Protein AF-A0A0F9YT64-F1 (afdb_monomer_lite)

Structure (mmCIF, N/CA/C/O backbone):
data_AF-A0A0F9YT64-F1
#
_entry.id   AF-A0A0F9YT64-F1
#
loop_
_atom_site.group_PDB
_atom_site.id
_atom_site.type_symbol
_atom_site.label_atom_id
_atom_site.label_alt_id
_atom_site.label_comp_id
_atom_site.label_asym_id
_atom_site.label_entity_id
_atom_site.label_seq_id
_atom_site.pdbx_PDB_ins_code
_atom_site.Cartn_x
_atom_site.Cartn_y
_atom_site.Cartn_z
_atom_site.occupancy
_atom_site.B_iso_or_equiv
_atom_site.auth_seq_id
_atom_site.auth_comp_id
_atom_site.auth_asym_id
_atom_site.auth_atom_id
_atom_site.pdbx_PDB_model_num
ATOM 1 N N . MET A 1 1 ? -42.879 -13.094 -7.539 1.00 30.78 1 MET A N 1
ATOM 2 C CA . MET A 1 1 ? -41.872 -14.160 -7.298 1.00 30.78 1 MET A CA 1
ATOM 3 C C . MET A 1 1 ? -40.424 -13.664 -7.112 1.00 30.78 1 MET A C 1
ATOM 5 O O . MET A 1 1 ? -39.679 -14.314 -6.395 1.00 30.78 1 MET A O 1
ATOM 9 N N . ARG A 1 2 ? -40.008 -12.502 -7.660 1.00 26.14 2 ARG A N 1
ATOM 10 C CA . ARG A 1 2 ? -38.630 -11.958 -7.519 1.00 26.14 2 ARG A CA 1
ATOM 11 C C . ARG A 1 2 ? -38.331 -11.163 -6.226 1.00 26.14 2 ARG A C 1
ATOM 13 O O . ARG A 1 2 ? -37.170 -11.002 -5.880 1.00 26.14 2 ARG A O 1
ATOM 20 N N . LEU A 1 3 ? -39.350 -10.733 -5.472 1.00 25.03 3 LEU A N 1
ATOM 21 C CA . LEU A 1 3 ? -39.189 -9.999 -4.198 1.00 25.03 3 LEU A CA 1
ATOM 22 C C . LEU A 1 3 ? -38.823 -10.883 -2.986 1.00 25.03 3 LEU A C 1
ATOM 24 O O . LEU A 1 3 ? -38.282 -10.390 -2.000 1.00 25.03 3 LEU A O 1
ATOM 28 N N . ILE A 1 4 ? -39.110 -12.187 -3.039 1.00 27.50 4 ILE A N 1
ATOM 29 C CA . ILE A 1 4 ? -38.976 -13.091 -1.880 1.00 27.50 4 ILE A CA 1
ATOM 30 C C . ILE A 1 4 ? -37.539 -13.623 -1.740 1.00 27.50 4 ILE A C 1
ATOM 32 O O . ILE A 1 4 ? -37.078 -13.876 -0.627 1.00 27.50 4 ILE A O 1
ATOM 36 N N . ILE A 1 5 ? -36.796 -13.714 -2.849 1.00 29.58 5 ILE A N 1
ATOM 37 C CA . ILE A 1 5 ? -35.416 -14.221 -2.859 1.00 29.58 5 ILE A CA 1
ATOM 38 C C . ILE A 1 5 ? -34.473 -13.224 -2.169 1.00 29.58 5 ILE A C 1
ATOM 40 O O . ILE A 1 5 ? -33.702 -13.625 -1.305 1.00 29.58 5 ILE A O 1
ATOM 44 N N . VAL A 1 6 ? -34.619 -11.917 -2.427 1.00 31.20 6 VAL A N 1
ATOM 45 C CA . VAL A 1 6 ? -33.789 -10.877 -1.786 1.00 31.20 6 VAL A CA 1
ATOM 46 C C . VAL A 1 6 ? -34.027 -10.816 -0.275 1.00 31.20 6 VAL A C 1
ATOM 48 O O . VAL A 1 6 ? -33.070 -10.682 0.481 1.00 31.20 6 VAL A O 1
ATOM 51 N N . LYS A 1 7 ? -35.274 -11.001 0.189 1.00 28.05 7 LYS A N 1
ATOM 52 C CA . LYS A 1 7 ? -35.592 -11.031 1.626 1.00 28.05 7 LYS A CA 1
ATOM 53 C C . LYS A 1 7 ? -34.920 -12.213 2.335 1.00 28.05 7 LYS A C 1
ATOM 55 O O . LYS A 1 7 ? -34.386 -12.028 3.421 1.00 28.05 7 LYS A O 1
ATOM 60 N N . LYS A 1 8 ? -34.878 -13.403 1.721 1.00 27.73 8 LYS A N 1
ATOM 61 C CA . LYS A 1 8 ? -34.195 -14.571 2.309 1.00 27.73 8 LYS A CA 1
ATOM 62 C C . LYS A 1 8 ? -32.666 -14.464 2.252 1.00 27.73 8 LYS A C 1
ATOM 64 O O . LYS A 1 8 ? -32.018 -14.863 3.213 1.00 27.73 8 LYS A O 1
ATOM 69 N N . THR A 1 9 ? -32.088 -13.867 1.207 1.00 30.92 9 THR A N 1
ATOM 70 C CA . THR A 1 9 ? -30.631 -13.630 1.138 1.00 30.92 9 THR A CA 1
ATOM 71 C C . THR A 1 9 ? -30.170 -12.535 2.112 1.00 30.92 9 THR A C 1
ATOM 73 O O . THR A 1 9 ? -29.066 -12.617 2.640 1.00 30.92 9 THR A O 1
ATOM 76 N N . PHE A 1 10 ? -31.026 -11.553 2.423 1.00 31.91 10 PHE A N 1
ATOM 77 C CA . PHE A 1 10 ? -30.756 -10.522 3.437 1.00 31.91 10 PHE A CA 1
ATOM 78 C C . PHE A 1 10 ? -30.808 -11.035 4.886 1.00 31.91 10 PHE A C 1
ATOM 80 O O . PHE A 1 10 ? -30.179 -10.440 5.757 1.00 31.91 10 PHE A O 1
ATOM 87 N N . ILE A 1 11 ? -31.558 -12.107 5.165 1.00 29.12 11 ILE A N 1
ATOM 88 C CA . ILE A 1 11 ? -31.826 -12.576 6.539 1.00 29.12 11 ILE A CA 1
ATOM 89 C C . ILE A 1 11 ? -30.738 -13.533 7.071 1.00 29.12 11 ILE A C 1
ATOM 91 O O . ILE A 1 11 ? -30.659 -13.750 8.276 1.00 29.12 11 ILE A O 1
ATOM 95 N N . ALA A 1 12 ? -29.841 -14.050 6.226 1.00 29.86 12 ALA A N 1
ATOM 96 C CA . ALA A 1 12 ? -28.875 -15.083 6.625 1.00 29.86 12 ALA A CA 1
ATOM 97 C C . ALA A 1 12 ? -27.424 -14.600 6.842 1.00 29.86 12 ALA A C 1
ATOM 99 O O . ALA A 1 12 ? -26.511 -15.423 6.864 1.00 29.86 12 ALA A O 1
ATOM 100 N N . ILE A 1 13 ? -27.167 -13.294 6.990 1.00 36.12 13 ILE A N 1
ATOM 101 C CA . ILE A 1 13 ? -25.791 -12.776 7.105 1.00 36.12 13 ILE A CA 1
ATOM 102 C C . ILE A 1 13 ? -25.567 -12.147 8.483 1.00 36.12 13 ILE A C 1
ATOM 104 O O . ILE A 1 13 ? -26.168 -11.141 8.852 1.00 36.12 13 ILE A O 1
ATOM 108 N N . ASN A 1 14 ? -24.686 -12.797 9.244 1.00 34.47 14 ASN A N 1
ATOM 109 C CA . ASN A 1 14 ? -24.349 -12.521 10.637 1.00 34.47 14 ASN A CA 1
ATOM 110 C C . ASN A 1 14 ? -24.009 -11.039 10.910 1.00 34.47 14 ASN A C 1
ATOM 112 O O . ASN A 1 14 ? -23.249 -10.410 10.171 1.00 34.47 14 ASN A O 1
ATOM 116 N N . LYS A 1 15 ? -24.507 -10.509 12.040 1.00 38.56 15 LYS A N 1
ATOM 117 C CA . LYS A 1 15 ? -24.393 -9.108 12.516 1.00 38.56 15 LYS A CA 1
ATOM 118 C C . LYS A 1 15 ? -22.963 -8.530 12.620 1.00 38.56 15 LYS A C 1
ATOM 120 O O . LYS A 1 15 ? -22.821 -7.339 12.881 1.00 38.56 15 LYS A O 1
ATOM 125 N N . GLN A 1 16 ? -21.906 -9.319 12.427 1.00 37.28 16 GLN A N 1
ATOM 126 C CA . GLN A 1 16 ? -20.516 -8.898 12.660 1.00 37.28 16 GLN A CA 1
ATOM 127 C C . GLN A 1 16 ? -19.856 -8.131 11.491 1.00 37.28 16 GLN A C 1
ATOM 129 O O . GLN A 1 16 ? -18.869 -7.436 11.718 1.00 37.28 16 GLN A O 1
ATOM 134 N N . ASN A 1 17 ? -20.407 -8.167 10.267 1.00 45.16 17 ASN A N 1
ATOM 135 C CA . ASN A 1 17 ? -19.730 -7.677 9.046 1.00 45.16 17 ASN A CA 1
ATOM 136 C C . ASN A 1 17 ? -20.418 -6.490 8.337 1.00 45.16 17 ASN A C 1
ATOM 138 O O . ASN A 1 17 ? -20.456 -6.404 7.107 1.00 45.16 17 ASN A O 1
ATOM 142 N N . THR A 1 18 ? -20.942 -5.530 9.099 1.00 43.09 18 THR A N 1
ATOM 143 C CA . THR A 1 18 ? -21.690 -4.377 8.558 1.00 43.09 18 THR A CA 1
ATOM 144 C C . THR A 1 18 ? -20.870 -3.504 7.593 1.00 43.09 18 THR A C 1
ATOM 146 O O . THR A 1 18 ? -21.386 -3.079 6.563 1.00 43.09 18 THR A O 1
ATOM 149 N N . SER A 1 19 ? -19.570 -3.304 7.831 1.00 46.12 19 SER A N 1
ATOM 150 C CA . SER A 1 19 ? -18.701 -2.495 6.955 1.00 46.12 19 SER A CA 1
ATOM 151 C C . SER A 1 19 ? -18.423 -3.132 5.581 1.00 46.12 19 SER A C 1
ATOM 153 O O . SER A 1 19 ? -18.189 -2.421 4.609 1.00 46.12 19 SER A O 1
ATOM 155 N N . ILE A 1 20 ? -18.470 -4.463 5.479 1.00 50.12 20 ILE A N 1
ATOM 156 C CA . ILE A 1 20 ? -18.270 -5.203 4.219 1.00 50.12 20 ILE A CA 1
ATOM 157 C C . ILE A 1 20 ? -19.552 -5.160 3.382 1.00 50.12 20 ILE A C 1
ATOM 159 O O . ILE A 1 20 ? -19.503 -4.974 2.168 1.00 50.12 20 ILE A O 1
ATOM 163 N N . PHE A 1 21 ? -20.708 -5.236 4.045 1.00 50.34 21 PHE A N 1
ATOM 164 C CA . PHE A 1 21 ? -22.019 -5.074 3.421 1.00 50.34 21 PHE A CA 1
ATOM 165 C C . PHE A 1 21 ? -22.165 -3.717 2.707 1.00 50.34 21 PHE A C 1
ATOM 167 O O . PHE A 1 21 ? -22.729 -3.655 1.618 1.00 50.34 21 PHE A O 1
ATOM 174 N N . PHE A 1 22 ? -21.578 -2.649 3.259 1.00 51.94 22 PHE A N 1
ATOM 175 C CA . PHE A 1 22 ? -21.532 -1.321 2.634 1.00 51.94 22 PHE A CA 1
ATOM 176 C C . PHE A 1 22 ? -20.832 -1.332 1.261 1.00 51.94 22 PHE A C 1
ATOM 178 O O . PHE A 1 22 ? -21.334 -0.750 0.300 1.00 51.94 22 PHE A O 1
ATOM 185 N N . LEU A 1 23 ? -19.709 -2.049 1.141 1.00 50.78 23 LEU A N 1
ATOM 186 C CA . LEU A 1 23 ? -18.951 -2.170 -0.112 1.00 50.78 23 LEU A CA 1
ATOM 187 C C . LEU A 1 23 ? -19.719 -2.976 -1.171 1.00 50.78 23 LEU A C 1
ATOM 189 O O . LEU A 1 23 ? -19.704 -2.628 -2.350 1.00 50.78 23 LEU A O 1
ATOM 193 N N . ILE A 1 24 ? -20.437 -4.020 -0.743 1.00 52.28 24 ILE A N 1
ATOM 194 C CA . ILE A 1 24 ? -21.285 -4.853 -1.611 1.00 52.28 24 ILE A CA 1
ATOM 195 C C . ILE A 1 24 ? -22.534 -4.089 -2.067 1.00 52.28 24 ILE A C 1
ATOM 197 O O . ILE A 1 24 ? -22.942 -4.217 -3.218 1.00 52.28 24 ILE A O 1
ATOM 201 N N . ALA A 1 25 ? -23.156 -3.297 -1.194 1.00 49.88 25 ALA A N 1
ATOM 202 C CA . ALA A 1 25 ? -24.336 -2.500 -1.523 1.00 49.88 25 ALA A CA 1
ATOM 203 C C . ALA A 1 25 ? -24.022 -1.432 -2.585 1.00 49.88 25 ALA A C 1
ATOM 205 O O . ALA A 1 25 ? -24.770 -1.290 -3.548 1.00 49.88 25 ALA A O 1
ATOM 206 N N . LEU A 1 26 ? -22.872 -0.754 -2.471 1.00 50.31 26 LEU A N 1
ATOM 207 C CA . LEU A 1 26 ? -22.388 0.166 -3.509 1.00 50.31 26 LEU A CA 1
ATOM 208 C C . LEU A 1 26 ? -22.154 -0.554 -4.846 1.00 50.31 26 LEU A C 1
ATOM 210 O O . LEU A 1 26 ? -22.511 -0.035 -5.902 1.00 50.31 26 LEU A O 1
ATOM 214 N N . TYR A 1 27 ? -21.611 -1.772 -4.792 1.00 48.88 27 TYR A N 1
ATOM 215 C CA . TYR A 1 27 ? -21.316 -2.580 -5.972 1.00 48.88 27 TYR A CA 1
ATOM 216 C C . TYR A 1 27 ? -22.574 -3.149 -6.658 1.00 48.88 27 TYR A C 1
ATOM 218 O O . TYR A 1 27 ? -22.733 -3.078 -7.874 1.00 48.88 27 TYR A O 1
ATOM 226 N N . SER A 1 28 ? -23.512 -3.689 -5.880 1.00 41.78 28 SER A N 1
ATOM 227 C CA . SER A 1 28 ? -24.764 -4.271 -6.387 1.00 41.78 28 SER A CA 1
ATOM 228 C C . SER A 1 28 ? -25.720 -3.218 -6.962 1.00 41.78 28 SER A C 1
ATOM 230 O O . SER A 1 28 ? -26.429 -3.514 -7.926 1.00 41.78 28 SER A O 1
ATOM 232 N N . CYS A 1 29 ? -25.680 -1.976 -6.461 1.00 43.22 29 CYS A N 1
ATOM 233 C CA . CYS A 1 29 ? -26.412 -0.848 -7.042 1.00 43.22 29 CYS A CA 1
ATOM 234 C C . CYS A 1 29 ? -26.000 -0.522 -8.490 1.00 43.22 29 CYS A C 1
ATOM 236 O O . CYS A 1 29 ? -26.859 -0.102 -9.262 1.00 43.22 29 CYS A O 1
ATOM 238 N N . GLN A 1 30 ? -24.741 -0.759 -8.887 1.00 43.69 30 GLN A N 1
ATOM 239 C CA . GLN A 1 30 ? -24.285 -0.552 -10.271 1.00 43.69 30 GLN A CA 1
ATOM 240 C C . GLN A 1 30 ? -24.794 -1.627 -11.241 1.00 43.69 30 GLN A C 1
ATOM 242 O O . GLN A 1 30 ? -25.087 -1.318 -12.391 1.00 43.69 30 GLN A O 1
ATOM 247 N N . ILE A 1 31 ? -24.912 -2.882 -10.796 1.00 39.28 31 ILE A N 1
ATOM 248 C CA . ILE A 1 31 ? -25.288 -4.003 -11.677 1.00 39.28 31 ILE A CA 1
ATOM 249 C C . ILE A 1 31 ? -26.799 -4.039 -11.935 1.00 39.28 31 ILE A C 1
ATOM 251 O O . ILE A 1 31 ? -27.228 -4.414 -13.022 1.00 39.28 31 ILE A O 1
ATOM 255 N N . PHE A 1 32 ? -27.614 -3.658 -10.948 1.00 37.44 32 PHE A N 1
ATOM 256 C CA . PHE A 1 32 ? -29.064 -3.882 -10.995 1.00 37.44 32 PHE A CA 1
ATOM 257 C C . PHE A 1 32 ? -29.915 -2.625 -11.217 1.00 37.44 32 PHE A C 1
ATOM 259 O O . PHE A 1 32 ? -31.139 -2.728 -11.172 1.00 37.44 32 PHE A O 1
ATOM 266 N N . GLY A 1 33 ? -29.311 -1.453 -11.451 1.00 37.28 33 GLY A N 1
ATOM 267 C CA . GLY A 1 33 ? -30.065 -0.221 -11.734 1.00 37.28 33 GLY A CA 1
ATOM 268 C C . GLY A 1 33 ? -31.050 0.165 -10.622 1.00 37.28 33 GLY A C 1
ATOM 269 O O . GLY A 1 33 ? -32.090 0.762 -10.883 1.00 37.28 33 GLY A O 1
ATOM 270 N N . PHE A 1 34 ? -30.763 -0.222 -9.376 1.00 38.41 34 PHE A N 1
ATOM 271 C CA . PHE A 1 34 ? -31.635 0.063 -8.242 1.00 38.41 34 PHE A CA 1
ATOM 272 C C . PHE A 1 34 ? -31.482 1.527 -7.818 1.00 38.41 34 PHE A C 1
ATOM 274 O O . PHE A 1 34 ? -30.360 2.028 -7.741 1.00 38.41 34 PHE A O 1
ATOM 281 N N . ASN A 1 35 ? -32.600 2.190 -7.501 1.00 35.34 35 ASN A N 1
ATOM 282 C CA . ASN A 1 35 ? -32.657 3.592 -7.078 1.00 35.34 35 ASN A CA 1
ATOM 283 C C . ASN A 1 35 ? -31.586 3.924 -6.021 1.00 35.34 35 ASN A C 1
ATOM 285 O O . ASN A 1 35 ? -31.728 3.605 -4.836 1.00 35.34 35 ASN A O 1
ATOM 289 N N . TYR A 1 36 ? -30.540 4.623 -6.475 1.00 39.78 36 TYR A N 1
ATOM 290 C CA . TYR A 1 36 ? -29.382 5.127 -5.723 1.00 39.78 36 TYR A CA 1
ATOM 291 C C . TYR A 1 36 ? -29.782 5.835 -4.410 1.00 39.78 36 TYR A C 1
ATOM 293 O O . TYR A 1 36 ? -29.072 5.799 -3.402 1.00 39.78 36 TYR A O 1
ATOM 301 N N . LEU A 1 37 ? -30.982 6.420 -4.387 1.00 31.22 37 LEU A N 1
ATOM 302 C CA . LEU A 1 37 ? -31.558 7.140 -3.254 1.00 31.22 37 LEU A CA 1
ATOM 303 C C . LEU A 1 37 ? -31.884 6.246 -2.035 1.00 31.22 37 LEU A C 1
ATOM 305 O O . LEU A 1 37 ? -31.718 6.668 -0.894 1.00 31.22 37 LEU A O 1
ATOM 309 N N . ILE A 1 38 ? -32.316 4.996 -2.247 1.00 34.81 38 ILE A N 1
ATOM 310 C CA . ILE A 1 38 ? -32.702 4.083 -1.149 1.00 34.81 38 ILE A CA 1
ATOM 311 C C . ILE A 1 38 ? -31.459 3.441 -0.515 1.00 34.81 38 ILE A C 1
ATOM 313 O O . ILE A 1 38 ? -31.376 3.282 0.709 1.00 34.81 38 ILE A O 1
ATOM 317 N N . ALA A 1 39 ? -30.456 3.124 -1.340 1.00 36.38 39 ALA A N 1
ATOM 318 C CA . ALA A 1 39 ? -29.164 2.639 -0.870 1.00 36.38 39 ALA A CA 1
ATOM 319 C C . ALA A 1 39 ? -28.464 3.701 -0.012 1.00 36.38 39 ALA A C 1
ATOM 321 O O . ALA A 1 39 ? -28.080 3.412 1.117 1.00 36.38 39 ALA A O 1
ATOM 322 N N . THR A 1 40 ? -28.388 4.953 -0.472 1.00 36.41 40 THR A N 1
ATOM 323 C CA . THR A 1 40 ? -27.755 6.049 0.288 1.00 36.41 40 THR A CA 1
ATOM 324 C C . THR A 1 40 ? -28.425 6.323 1.641 1.00 36.41 40 THR A C 1
ATOM 326 O O . THR A 1 40 ? -27.724 6.571 2.624 1.00 36.41 40 THR A O 1
ATOM 329 N N . HIS A 1 41 ? -29.754 6.203 1.749 1.00 35.50 41 HIS A N 1
ATOM 330 C CA . HIS A 1 41 ? -30.467 6.360 3.025 1.00 35.50 41 HIS A CA 1
ATOM 331 C C . HIS A 1 41 ? -30.217 5.216 4.020 1.00 35.50 41 HIS A C 1
ATOM 333 O O . HIS A 1 41 ? -30.100 5.457 5.223 1.00 35.50 41 HIS A O 1
ATOM 339 N N . THR A 1 42 ? -30.106 3.980 3.531 1.00 33.47 42 THR A N 1
ATOM 340 C CA . THR A 1 42 ? -29.874 2.793 4.373 1.00 33.47 42 THR A CA 1
ATOM 341 C C . THR A 1 42 ? -28.397 2.673 4.777 1.00 33.47 42 THR A C 1
ATOM 343 O O . THR A 1 42 ? -28.080 2.277 5.899 1.00 33.47 42 THR A O 1
ATOM 346 N N . LEU A 1 43 ? -27.482 3.101 3.900 1.00 37.47 43 LEU A N 1
ATOM 347 C CA . LEU A 1 43 ? -26.031 3.086 4.108 1.00 37.47 43 LEU A CA 1
ATOM 348 C C . LEU A 1 43 ? -25.547 4.115 5.142 1.00 37.47 43 LEU A C 1
ATOM 350 O O . LEU A 1 43 ? -24.523 3.881 5.779 1.00 37.47 43 LEU A O 1
ATOM 354 N N . LYS A 1 44 ? -26.304 5.196 5.393 1.00 38.44 44 LYS A N 1
ATOM 355 C CA . LYS A 1 44 ? -26.019 6.176 6.465 1.00 38.44 44 LYS A CA 1
ATOM 356 C C . LYS A 1 44 ? -26.018 5.577 7.881 1.00 38.44 44 LYS A C 1
ATOM 358 O O . LYS A 1 44 ? -25.471 6.196 8.787 1.00 38.44 44 LYS A O 1
ATOM 363 N N . LYS A 1 45 ? -26.631 4.404 8.094 1.00 35.78 45 LYS A N 1
ATOM 364 C CA . LYS A 1 45 ? -26.738 3.757 9.418 1.00 35.78 45 LYS A CA 1
ATOM 365 C C . LYS A 1 45 ? -25.641 2.727 9.711 1.00 35.78 45 LYS A C 1
ATOM 367 O O . LYS A 1 45 ? -25.584 2.213 10.825 1.00 35.78 45 LYS A O 1
ATOM 372 N N . ILE A 1 46 ? -24.779 2.408 8.745 1.00 44.84 46 ILE A N 1
ATOM 373 C CA . ILE A 1 46 ? -23.676 1.464 8.944 1.00 44.84 46 ILE A CA 1
ATOM 374 C C . ILE A 1 46 ? -22.422 2.253 9.334 1.00 44.84 46 ILE A C 1
ATOM 376 O O . ILE A 1 46 ? -22.003 3.110 8.558 1.00 44.84 46 ILE A O 1
ATOM 380 N N . PRO A 1 47 ? -21.780 1.974 10.485 1.00 55.16 47 PRO A N 1
ATOM 381 C CA . PRO A 1 47 ? -20.529 2.635 10.826 1.00 55.16 47 PRO A CA 1
ATOM 382 C C . PRO A 1 47 ? -19.449 2.269 9.797 1.00 55.16 47 PRO A C 1
ATOM 384 O O . PRO A 1 47 ? -19.020 1.113 9.684 1.00 55.16 47 PRO A O 1
AT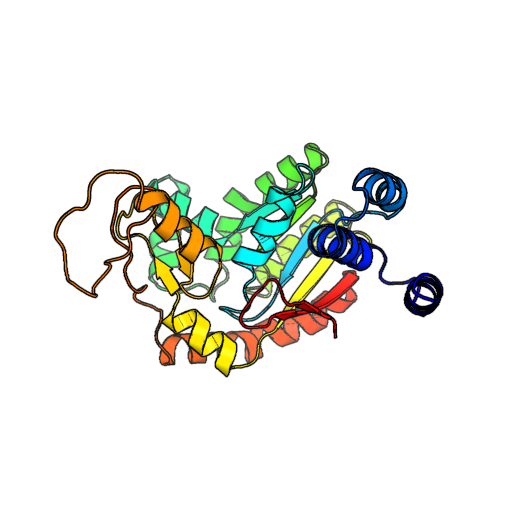OM 387 N N . SER A 1 48 ? -19.029 3.268 9.019 1.00 72.38 48 SER A N 1
ATOM 388 C CA . SER A 1 48 ? -17.918 3.158 8.081 1.00 72.38 48 SER A CA 1
ATOM 389 C C . SER A 1 48 ? -16.605 3.026 8.856 1.00 72.38 48 SER A C 1
ATOM 391 O O . SER A 1 48 ? -16.415 3.726 9.856 1.00 72.38 48 SER A O 1
ATOM 393 N N . PRO A 1 49 ? -15.680 2.157 8.418 1.00 86.56 49 PRO A N 1
ATOM 394 C CA . PRO A 1 49 ? -14.384 2.053 9.066 1.00 86.56 49 PRO A CA 1
ATOM 395 C C . PRO A 1 49 ? -13.653 3.399 8.985 1.00 86.56 49 PRO A C 1
ATOM 397 O O . PRO A 1 49 ? -13.734 4.112 7.981 1.00 86.56 49 PRO A O 1
ATOM 400 N N . LYS A 1 50 ? -12.937 3.753 10.051 1.00 91.75 50 LYS A N 1
ATOM 401 C CA . LYS A 1 50 ? -12.093 4.948 10.091 1.00 91.75 50 LYS A CA 1
ATOM 402 C C . LYS A 1 50 ? -10.846 4.763 9.238 1.00 91.75 50 LYS A C 1
ATOM 404 O O . LYS A 1 50 ? -10.430 5.725 8.619 1.00 91.75 50 LYS A O 1
ATOM 409 N N . ILE A 1 51 ? -10.308 3.544 9.143 1.00 93.75 51 ILE A N 1
ATOM 410 C CA . ILE A 1 51 ? -9.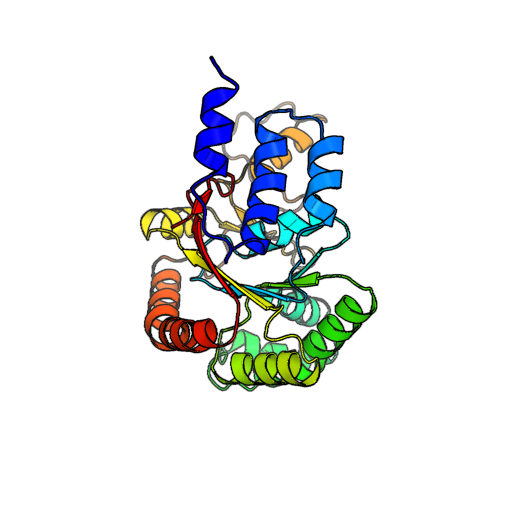184 3.187 8.263 1.00 93.75 51 ILE A CA 1
ATOM 411 C C . ILE A 1 51 ? -9.460 1.842 7.590 1.00 93.75 51 ILE A C 1
ATOM 413 O O . ILE A 1 51 ? -9.973 0.918 8.225 1.00 93.75 51 ILE A O 1
ATOM 417 N N . ILE A 1 52 ? -9.091 1.725 6.314 1.00 92.38 52 ILE A N 1
ATOM 418 C CA . ILE A 1 52 ? -9.086 0.462 5.571 1.00 92.38 52 ILE A CA 1
ATOM 419 C C . ILE A 1 52 ? -7.645 0.120 5.187 1.00 92.38 52 ILE A C 1
ATOM 421 O O . ILE A 1 52 ? -6.959 0.928 4.569 1.00 92.38 52 ILE A O 1
ATOM 425 N N . VAL A 1 53 ? -7.194 -1.089 5.505 1.00 92.19 53 VAL A N 1
ATOM 426 C CA . VAL A 1 53 ? -5.870 -1.612 5.150 1.00 92.19 53 VAL A CA 1
ATOM 427 C C . VAL A 1 53 ? -6.037 -2.693 4.091 1.00 92.19 53 VAL A C 1
ATOM 429 O O . VAL A 1 53 ? -6.734 -3.683 4.318 1.00 92.19 53 VAL A O 1
ATOM 432 N N . LEU A 1 54 ? -5.403 -2.520 2.930 1.00 89.88 54 LEU A N 1
ATOM 433 C CA . LEU A 1 54 ? -5.414 -3.515 1.861 1.00 89.88 54 LEU A CA 1
ATOM 434 C C . LEU A 1 54 ? -4.184 -4.411 1.946 1.00 89.88 54 LEU A C 1
ATOM 436 O O . LEU A 1 54 ? -3.049 -3.984 1.736 1.00 89.88 54 LEU A O 1
ATOM 440 N N . ALA A 1 55 ? -4.443 -5.692 2.159 1.00 88.75 55 ALA A N 1
ATOM 441 C CA . ALA A 1 55 ? -3.456 -6.748 2.207 1.00 88.75 55 ALA A CA 1
ATOM 442 C C . ALA A 1 55 ? -3.626 -7.730 1.051 1.00 88.75 55 ALA A C 1
ATOM 444 O O . ALA A 1 55 ? -4.678 -7.833 0.422 1.00 88.75 55 ALA A O 1
ATOM 445 N N . GLY A 1 56 ? -2.570 -8.480 0.764 1.00 85.69 56 GLY A N 1
ATOM 446 C CA . GLY A 1 56 ? -2.595 -9.531 -0.242 1.00 85.69 56 GLY A CA 1
ATOM 447 C C . GLY A 1 56 ? -1.334 -9.555 -1.080 1.00 85.69 56 GLY A C 1
ATOM 448 O O . GLY A 1 56 ? -0.583 -8.575 -1.151 1.00 85.69 56 GLY A O 1
ATOM 449 N N . HIS A 1 57 ? -1.129 -10.677 -1.755 1.00 82.25 57 HIS A N 1
ATOM 450 C CA . HIS A 1 57 ? 0.041 -10.896 -2.584 1.00 82.25 57 HIS A CA 1
ATOM 451 C C . HIS A 1 57 ? 0.164 -9.843 -3.711 1.00 82.25 57 HIS A C 1
ATOM 453 O O . HIS A 1 57 ? -0.764 -9.089 -4.037 1.00 82.25 57 HIS A O 1
ATOM 459 N N . SER A 1 58 ? 1.347 -9.735 -4.316 1.00 77.56 58 SER A N 1
ATOM 460 C CA . SER A 1 58 ? 1.516 -8.909 -5.511 1.00 77.56 58 SER A CA 1
ATOM 461 C C . SER A 1 58 ? 0.512 -9.330 -6.584 1.00 77.56 58 SER A C 1
ATOM 463 O O . SER A 1 58 ? 0.222 -10.506 -6.764 1.00 77.56 58 SER A O 1
ATOM 465 N N . VAL A 1 59 ? -0.022 -8.358 -7.328 1.00 77.44 59 VAL A N 1
ATOM 466 C CA . VAL A 1 59 ? -0.896 -8.637 -8.481 1.00 77.44 59 VAL A CA 1
ATOM 467 C C . VAL A 1 59 ? -2.289 -9.217 -8.113 1.00 77.44 59 VAL A C 1
ATOM 469 O O . VAL A 1 59 ? -3.089 -9.553 -8.986 1.00 77.44 59 VAL A O 1
ATOM 472 N N . THR A 1 60 ? -2.680 -9.208 -6.833 1.00 80.44 60 THR A N 1
ATOM 473 C CA . THR A 1 60 ? -4.063 -9.527 -6.412 1.00 80.44 60 THR A CA 1
ATOM 474 C C . THR A 1 60 ? -5.074 -8.409 -6.692 1.00 80.44 60 THR A C 1
ATOM 476 O O . THR A 1 60 ? -6.261 -8.598 -6.478 1.00 80.44 60 THR A O 1
ATOM 479 N N . GLY A 1 61 ? -4.643 -7.264 -7.233 1.00 77.19 61 GLY A N 1
ATOM 480 C CA . GLY A 1 61 ? -5.545 -6.180 -7.645 1.00 77.19 61 GLY A CA 1
ATOM 481 C C . GLY A 1 61 ? -5.747 -5.070 -6.611 1.00 77.19 61 GLY A C 1
ATOM 482 O O . GLY A 1 61 ? -6.588 -4.209 -6.830 1.00 77.19 61 GLY A O 1
ATOM 483 N N . LYS A 1 62 ? -4.955 -5.036 -5.530 1.00 85.06 62 LYS A N 1
ATOM 484 C CA . LYS A 1 62 ? -5.050 -4.012 -4.469 1.00 85.06 62 LYS A CA 1
ATOM 485 C C . LYS A 1 62 ? -5.095 -2.574 -4.989 1.00 85.06 62 LYS A C 1
ATOM 487 O O . LYS A 1 62 ? -6.001 -1.847 -4.621 1.00 85.06 62 LYS A O 1
ATOM 492 N N . GLY A 1 63 ? -4.203 -2.206 -5.912 1.00 80.62 63 GLY A N 1
ATOM 493 C CA . GLY A 1 63 ? -4.173 -0.848 -6.469 1.00 80.62 63 GLY A CA 1
ATOM 494 C C . GLY A 1 63 ? -5.404 -0.476 -7.285 1.00 80.62 63 GLY A C 1
ATOM 495 O O . GLY A 1 63 ? -5.783 0.686 -7.306 1.00 80.62 63 GLY A O 1
ATOM 496 N N . THR A 1 64 ? -6.051 -1.447 -7.928 1.00 78.00 64 THR A N 1
ATOM 497 C CA . THR A 1 64 ? -7.320 -1.212 -8.626 1.00 78.00 64 THR A CA 1
ATOM 498 C C . THR A 1 64 ? -8.469 -1.140 -7.617 1.00 78.00 64 THR A C 1
ATOM 500 O O . THR A 1 64 ? -9.278 -0.223 -7.670 1.00 78.00 64 THR A O 1
ATOM 503 N N . PHE A 1 65 ? -8.494 -2.039 -6.629 1.00 80.44 65 PHE A N 1
ATOM 504 C CA . PHE A 1 65 ? -9.493 -2.024 -5.557 1.00 80.44 65 PHE A CA 1
ATOM 505 C C . PHE A 1 65 ? -9.427 -0.747 -4.701 1.00 80.44 65 PHE A C 1
ATOM 507 O O . PHE A 1 65 ? -10.455 -0.188 -4.341 1.00 80.44 65 PHE A O 1
ATOM 514 N N . GLY A 1 66 ? -8.225 -0.252 -4.400 1.00 83.00 66 GLY A N 1
ATOM 515 C CA . GLY A 1 66 ? -8.016 0.954 -3.602 1.00 83.00 66 GLY A CA 1
ATOM 516 C C . GLY A 1 66 ? -8.490 2.234 -4.287 1.00 83.00 66 GLY A C 1
ATOM 517 O O . GLY A 1 66 ? -8.914 3.156 -3.598 1.00 83.00 66 GLY A O 1
ATOM 518 N N . LYS A 1 67 ? -8.485 2.266 -5.626 1.00 81.31 67 LYS A N 1
ATOM 519 C CA . LYS A 1 67 ? -9.005 3.387 -6.427 1.00 81.31 67 LYS A CA 1
ATOM 520 C C . LYS A 1 67 ? -10.519 3.368 -6.588 1.00 81.31 67 LYS A C 1
ATOM 522 O O . LYS A 1 67 ? -11.117 4.425 -6.740 1.00 81.31 67 LYS A O 1
ATOM 527 N N . PHE A 1 68 ? -11.128 2.189 -6.493 1.00 76.31 68 PHE A N 1
ATOM 528 C CA . PHE A 1 68 ? -12.553 2.015 -6.741 1.00 76.31 68 PHE A CA 1
ATOM 529 C C . PHE A 1 68 ? -13.433 2.873 -5.818 1.00 76.31 68 PHE A C 1
ATOM 531 O O . PHE A 1 68 ? -14.324 3.571 -6.286 1.00 76.31 68 PHE A O 1
ATOM 538 N N . LEU A 1 69 ? -13.190 2.854 -4.502 1.00 72.31 69 LEU A N 1
ATOM 539 C CA . LEU A 1 69 ? -14.045 3.583 -3.554 1.00 72.31 69 LEU A CA 1
ATOM 540 C C . LEU A 1 69 ? -13.931 5.113 -3.658 1.00 72.31 69 LEU A C 1
ATOM 542 O O . LEU A 1 69 ? -14.975 5.763 -3.619 1.00 72.31 69 LEU A O 1
ATOM 546 N N . PRO A 1 70 ? -12.731 5.704 -3.824 1.00 78.81 70 PRO A N 1
ATOM 547 C CA . PRO A 1 70 ? -12.600 7.133 -4.109 1.00 78.81 70 PRO A CA 1
ATOM 548 C C . PRO A 1 70 ? -13.267 7.585 -5.415 1.00 78.81 70 PRO A C 1
ATOM 550 O O . PRO A 1 70 ? -13.727 8.718 -5.487 1.00 78.81 70 PRO A O 1
ATOM 553 N N . GLU A 1 71 ? -13.341 6.728 -6.442 1.00 74.19 71 GLU A N 1
ATOM 554 C CA . GLU A 1 71 ? -14.000 7.064 -7.720 1.00 74.19 71 GLU A CA 1
ATOM 555 C C . GLU A 1 71 ? -15.520 7.219 -7.582 1.00 74.19 71 GLU A C 1
ATOM 557 O O . GLU A 1 71 ? -16.132 7.988 -8.319 1.00 74.19 71 GLU A O 1
ATOM 562 N N . VAL A 1 72 ? -16.131 6.512 -6.628 1.00 65.56 72 VAL A N 1
ATOM 563 C CA . VAL A 1 72 ? -17.587 6.529 -6.410 1.00 65.56 72 VAL A CA 1
ATOM 564 C C . VAL A 1 72 ? -18.007 7.338 -5.180 1.00 65.56 72 VAL A C 1
ATOM 566 O O . VAL A 1 72 ? -19.200 7.540 -4.956 1.00 65.56 72 VAL A O 1
ATOM 569 N N . SER A 1 73 ? -17.059 7.783 -4.349 1.00 77.06 73 SER A N 1
ATOM 570 C CA . SER A 1 73 ? -17.350 8.514 -3.116 1.00 77.06 73 SER A CA 1
ATOM 571 C C . SER A 1 73 ? -16.179 9.370 -2.633 1.00 77.06 73 SER A C 1
ATOM 573 O O . SER A 1 73 ? -15.076 8.885 -2.387 1.00 77.06 73 SER A O 1
ATOM 575 N N . ASN A 1 74 ? -16.473 10.640 -2.340 1.00 80.75 74 ASN A N 1
ATOM 576 C CA . ASN A 1 74 ? -15.520 11.604 -1.778 1.00 80.75 74 ASN A CA 1
ATOM 577 C C . ASN A 1 74 ? -15.141 11.334 -0.308 1.00 80.75 74 ASN A C 1
ATOM 579 O O . ASN A 1 74 ? -14.311 12.051 0.254 1.00 80.75 74 ASN A O 1
ATOM 583 N N . LEU A 1 75 ? -15.752 10.326 0.326 1.00 85.94 75 LEU A N 1
ATOM 584 C CA . LEU A 1 75 ? -15.453 9.930 1.704 1.00 85.94 75 LEU A CA 1
ATOM 585 C C . LEU A 1 75 ? -14.173 9.099 1.813 1.00 85.94 75 LEU A C 1
ATOM 587 O O . LEU A 1 75 ? -13.654 8.945 2.913 1.00 85.94 75 LEU A O 1
ATOM 591 N N . TYR A 1 76 ? -13.661 8.564 0.705 1.00 87.81 76 TYR A N 1
ATOM 592 C CA . TYR A 1 76 ? -12.501 7.678 0.703 1.00 87.81 76 TYR A CA 1
ATOM 593 C C . TYR A 1 76 ? -11.308 8.321 0.009 1.00 87.81 76 TYR A C 1
ATOM 595 O O . TYR A 1 76 ? -11.449 8.973 -1.023 1.00 87.81 76 TYR A O 1
ATOM 603 N N . ILE A 1 77 ? -10.113 8.091 0.548 1.00 91.50 77 ILE A N 1
ATOM 604 C CA . ILE A 1 77 ? -8.855 8.530 -0.063 1.00 91.50 77 ILE A CA 1
ATOM 605 C C . ILE A 1 77 ? -7.940 7.323 -0.221 1.00 91.50 77 ILE A C 1
ATOM 607 O O . ILE A 1 77 ? -7.598 6.663 0.757 1.00 91.50 77 ILE A O 1
ATOM 611 N N . HIS A 1 78 ? -7.512 7.045 -1.452 1.00 91.81 78 HIS A N 1
ATOM 612 C CA . HIS A 1 78 ? -6.511 6.013 -1.712 1.00 91.81 78 HIS A CA 1
ATOM 613 C C . HIS A 1 78 ? -5.124 6.513 -1.302 1.00 91.81 78 HIS A C 1
ATOM 615 O O . HIS A 1 78 ? -4.638 7.523 -1.813 1.00 91.81 78 HIS A O 1
ATOM 621 N N . VAL A 1 79 ? -4.487 5.797 -0.380 1.00 92.12 79 VAL A N 1
ATOM 622 C CA . VAL A 1 79 ? -3.114 6.031 0.074 1.00 92.12 79 VAL A CA 1
ATOM 623 C C . VAL A 1 79 ? -2.249 4.890 -0.471 1.00 92.12 79 VAL A C 1
ATOM 625 O O . VAL A 1 79 ? -2.053 3.872 0.189 1.00 92.12 79 VAL A O 1
ATOM 628 N N . ASP A 1 80 ? -1.779 5.029 -1.716 1.00 89.06 80 ASP A N 1
ATOM 629 C CA . ASP A 1 80 ? -0.853 4.080 -2.357 1.00 89.06 80 ASP A CA 1
ATOM 630 C C . ASP A 1 80 ? 0.591 4.432 -1.995 1.00 89.06 80 ASP A C 1
ATOM 632 O O . ASP A 1 80 ? 1.203 5.320 -2.595 1.00 89.06 80 ASP A O 1
ATOM 636 N N . LEU A 1 81 ? 1.158 3.689 -1.043 1.00 85.94 81 LEU A N 1
ATOM 637 C CA . LEU A 1 81 ? 2.542 3.867 -0.595 1.00 85.94 81 LEU A CA 1
ATOM 638 C C . LEU A 1 81 ? 3.535 3.770 -1.750 1.00 85.94 81 LEU A C 1
ATOM 640 O O . LEU A 1 81 ? 4.504 4.523 -1.829 1.00 85.94 81 LEU A O 1
ATOM 644 N N . GLY A 1 82 ? 3.304 2.812 -2.649 1.00 81.69 82 GLY A N 1
ATOM 645 C CA . GLY A 1 82 ? 4.193 2.590 -3.773 1.00 81.69 82 GLY A CA 1
ATOM 646 C C . GLY A 1 82 ? 4.197 3.781 -4.722 1.00 81.69 82 GLY A C 1
ATOM 647 O O . GLY A 1 82 ? 5.253 4.115 -5.251 1.00 81.69 82 GLY A O 1
ATOM 648 N N . GLU A 1 83 ? 3.037 4.386 -4.975 1.00 83.75 83 GLU A N 1
ATOM 649 C CA . GLU A 1 83 ? 2.948 5.573 -5.827 1.00 83.75 83 GLU A CA 1
ATOM 650 C C . GLU A 1 83 ? 3.512 6.813 -5.147 1.00 83.75 83 GLU A C 1
ATOM 652 O O . GLU A 1 83 ? 4.236 7.557 -5.800 1.00 83.75 83 GLU A O 1
ATOM 657 N N . MET A 1 84 ? 3.269 6.994 -3.846 1.00 87.56 84 MET A N 1
ATOM 658 C CA . MET A 1 84 ? 3.863 8.092 -3.079 1.00 87.56 84 MET A CA 1
ATOM 659 C C . MET A 1 84 ? 5.393 8.049 -3.164 1.00 87.56 84 MET A C 1
ATOM 661 O O . MET A 1 84 ? 5.998 9.023 -3.597 1.00 87.56 84 MET A O 1
ATOM 665 N N . VAL A 1 85 ? 6.013 6.897 -2.885 1.00 86.44 85 VAL A N 1
ATOM 666 C CA . VAL A 1 85 ? 7.473 6.713 -2.998 1.00 86.44 85 VAL A CA 1
ATOM 667 C C . VAL A 1 85 ? 7.978 6.974 -4.417 1.00 86.44 85 VAL A C 1
ATOM 669 O O . VAL A 1 85 ? 8.921 7.739 -4.612 1.00 86.44 85 VAL A O 1
ATOM 672 N N . ARG A 1 86 ? 7.340 6.373 -5.434 1.00 84.88 86 ARG A N 1
ATOM 673 C CA . ARG A 1 86 ? 7.741 6.577 -6.837 1.00 84.88 86 ARG A CA 1
ATOM 674 C C . ARG A 1 86 ? 7.627 8.036 -7.257 1.00 84.88 86 ARG A C 1
ATOM 676 O O . ARG A 1 86 ? 8.469 8.499 -8.021 1.00 84.88 86 ARG A O 1
ATOM 683 N N . ARG A 1 87 ? 6.600 8.745 -6.786 1.00 87.38 87 ARG A N 1
ATOM 684 C CA . ARG A 1 87 ? 6.404 10.164 -7.067 1.00 87.38 87 ARG A CA 1
ATOM 685 C C . ARG A 1 87 ? 7.536 10.997 -6.475 1.00 87.38 87 ARG A C 1
ATOM 687 O O . ARG A 1 87 ? 8.121 11.764 -7.227 1.00 87.38 87 ARG A O 1
ATOM 694 N N . GLU A 1 88 ? 7.885 10.796 -5.203 1.00 91.00 88 GLU A N 1
ATOM 695 C CA . GLU A 1 88 ? 8.991 11.528 -4.566 1.00 91.00 88 GLU A CA 1
ATOM 696 C C . GLU A 1 88 ? 10.313 11.333 -5.329 1.00 91.00 88 GLU A C 1
ATOM 698 O O . GLU A 1 88 ? 10.999 12.307 -5.644 1.00 91.00 88 GLU A O 1
ATOM 703 N N . ILE A 1 89 ? 10.640 10.084 -5.697 1.00 88.19 89 ILE A N 1
ATOM 704 C CA . ILE A 1 89 ? 11.843 9.754 -6.486 1.00 88.19 89 ILE A CA 1
ATOM 705 C C . ILE A 1 89 ? 11.799 10.445 -7.855 1.00 88.19 89 ILE A C 1
ATOM 707 O O . ILE A 1 89 ? 12.752 11.108 -8.261 1.00 88.19 89 ILE A O 1
ATOM 711 N N . ARG A 1 90 ? 10.672 10.327 -8.565 1.00 86.31 90 ARG A N 1
ATOM 712 C CA . ARG A 1 90 ? 10.468 10.911 -9.899 1.00 86.31 90 ARG A CA 1
ATOM 713 C C . ARG A 1 90 ? 10.596 12.432 -9.899 1.00 86.31 90 ARG A C 1
ATOM 715 O O . ARG A 1 90 ? 11.170 12.994 -10.828 1.00 86.31 90 ARG A O 1
ATOM 722 N N . GLU A 1 91 ? 10.051 13.085 -8.881 1.00 89.25 91 GLU A N 1
ATOM 723 C CA . GLU A 1 91 ? 10.085 14.541 -8.713 1.00 89.25 91 GLU A CA 1
ATOM 724 C C . GLU A 1 91 ? 11.420 15.033 -8.136 1.00 89.25 91 GLU A C 1
ATOM 726 O O . GLU A 1 91 ? 11.640 16.239 -8.041 1.00 89.25 91 GLU A O 1
ATOM 731 N N . LYS A 1 92 ? 12.341 14.116 -7.800 1.00 91.56 92 LYS A N 1
ATOM 732 C CA . LYS A 1 92 ? 13.660 14.414 -7.223 1.00 91.56 92 LYS A CA 1
ATOM 733 C C . LYS A 1 92 ? 13.554 15.308 -5.982 1.00 91.56 92 LYS A C 1
ATOM 735 O O . LYS A 1 92 ? 14.406 16.176 -5.764 1.00 91.56 92 LYS A O 1
ATOM 740 N N . THR A 1 93 ? 12.512 15.099 -5.174 1.00 93.75 93 THR A N 1
ATOM 741 C CA . THR A 1 93 ? 12.318 15.838 -3.922 1.00 93.75 93 THR A CA 1
ATOM 742 C C . THR A 1 93 ? 13.437 15.503 -2.935 1.00 93.75 93 THR A C 1
ATOM 744 O O . THR A 1 93 ? 14.196 14.550 -3.131 1.00 93.75 93 THR A O 1
ATOM 747 N N . LYS A 1 94 ? 13.560 16.271 -1.845 1.00 93.31 94 LYS A N 1
ATOM 748 C CA . LYS A 1 94 ? 14.542 15.971 -0.789 1.00 93.31 94 LYS A CA 1
ATOM 749 C C . LYS A 1 94 ? 14.368 14.541 -0.255 1.00 93.31 94 LYS A C 1
ATOM 751 O O . LYS A 1 94 ? 15.353 13.825 -0.129 1.00 93.31 94 LYS A O 1
ATOM 756 N N . ILE A 1 95 ? 13.117 14.126 -0.027 1.00 90.38 95 ILE A N 1
ATOM 757 C CA . ILE A 1 95 ? 12.764 12.765 0.403 1.00 90.38 95 ILE A CA 1
ATOM 758 C C . ILE A 1 95 ? 13.065 11.765 -0.717 1.00 90.38 95 ILE A C 1
ATOM 760 O O . ILE A 1 95 ? 13.667 10.730 -0.464 1.00 90.38 95 ILE A O 1
ATOM 764 N N . GLY A 1 96 ? 12.703 12.087 -1.962 1.00 91.00 96 GLY A N 1
ATOM 765 C CA . GLY A 1 96 ? 12.965 11.251 -3.131 1.00 91.00 96 GLY A CA 1
ATOM 766 C C . GLY A 1 96 ? 14.435 10.884 -3.297 1.00 91.00 96 GLY A C 1
ATOM 767 O O . GLY A 1 96 ? 14.749 9.711 -3.461 1.00 91.00 96 GLY A O 1
ATOM 768 N N . LYS A 1 97 ? 15.334 11.869 -3.193 1.00 91.56 97 LYS A N 1
ATOM 769 C CA . LYS A 1 97 ? 16.790 11.663 -3.283 1.00 91.56 97 LYS A CA 1
ATOM 770 C C . LYS A 1 97 ? 17.338 10.800 -2.144 1.00 91.56 97 LYS A C 1
ATOM 772 O O . LYS A 1 97 ? 18.257 10.024 -2.365 1.00 91.56 97 LYS A O 1
ATOM 777 N N . GLU A 1 98 ? 16.774 10.936 -0.947 1.00 89.81 98 GLU A N 1
ATOM 778 C CA . GLU A 1 98 ? 17.150 10.149 0.233 1.00 89.81 98 GLU A CA 1
ATOM 779 C C . GLU A 1 98 ? 16.717 8.683 0.103 1.00 89.81 98 GLU A C 1
ATOM 781 O O . GLU A 1 98 ? 17.495 7.780 0.399 1.00 89.81 98 GLU A O 1
ATOM 786 N N . ILE A 1 99 ? 15.495 8.430 -0.380 1.00 88.88 99 ILE A N 1
ATOM 787 C CA . ILE A 1 99 ? 14.951 7.067 -0.476 1.00 88.88 99 ILE A CA 1
ATOM 788 C C . ILE A 1 99 ? 15.337 6.340 -1.766 1.00 88.88 99 ILE A C 1
ATOM 790 O O . ILE A 1 99 ? 15.284 5.113 -1.793 1.00 88.88 99 ILE A O 1
ATOM 794 N N . GLN A 1 100 ? 15.705 7.057 -2.833 1.00 88.12 100 GLN A N 1
ATOM 795 C CA . GLN A 1 100 ? 16.067 6.477 -4.129 1.00 88.12 100 GLN A CA 1
ATOM 796 C C . GLN A 1 100 ? 17.127 5.362 -4.034 1.00 88.12 100 GLN A C 1
ATOM 798 O O . GLN A 1 100 ? 16.831 4.270 -4.522 1.00 88.12 100 GLN A O 1
ATOM 803 N N . PRO A 1 101 ? 18.297 5.552 -3.386 1.00 85.56 101 PRO A N 1
ATOM 804 C CA . PRO A 1 101 ? 19.311 4.496 -3.311 1.00 85.56 101 PRO A CA 1
ATOM 805 C C . PRO A 1 101 ? 18.807 3.241 -2.583 1.00 85.56 101 PRO A C 1
ATOM 807 O O . PRO A 1 101 ? 19.094 2.127 -3.014 1.00 85.56 101 PRO A O 1
ATOM 810 N N . ILE A 1 102 ? 17.995 3.404 -1.532 1.00 80.88 102 ILE A N 1
ATOM 811 C CA . ILE A 1 102 ? 17.405 2.290 -0.767 1.00 80.88 102 ILE A CA 1
ATOM 812 C C . ILE A 1 102 ? 16.314 1.579 -1.591 1.00 80.88 102 ILE A C 1
ATOM 814 O O . ILE A 1 102 ? 16.180 0.355 -1.582 1.00 80.88 102 ILE A O 1
ATOM 818 N N . TYR A 1 103 ? 15.518 2.348 -2.336 1.00 78.12 103 TYR A N 1
ATOM 819 C CA . TYR A 1 103 ? 14.451 1.828 -3.189 1.00 78.12 103 TYR A CA 1
ATOM 820 C C . TYR A 1 103 ? 14.997 1.031 -4.387 1.00 78.12 103 TYR A C 1
ATOM 822 O O . TYR A 1 103 ? 14.406 0.013 -4.770 1.00 78.12 103 TYR A O 1
ATOM 830 N N . GLU A 1 104 ? 16.107 1.490 -4.972 1.00 75.44 104 GLU A N 1
ATOM 831 C CA . GLU A 1 104 ? 16.794 0.867 -6.112 1.00 75.44 104 GLU A CA 1
ATOM 832 C C . GLU A 1 104 ? 17.618 -0.359 -5.709 1.00 75.44 104 GLU A C 1
ATOM 834 O O . GLU A 1 104 ? 17.597 -1.356 -6.432 1.00 75.44 104 GLU A O 1
ATOM 839 N N . SER A 1 105 ? 18.266 -0.337 -4.537 1.00 69.00 105 SER A N 1
ATOM 840 C CA . SER A 1 105 ? 19.014 -1.487 -4.005 1.00 69.00 105 SER A CA 1
ATOM 841 C C . SER A 1 105 ? 18.116 -2.677 -3.649 1.00 69.00 105 SER A C 1
ATOM 843 O O . SER A 1 105 ? 18.600 -3.782 -3.411 1.00 69.00 105 SER A O 1
ATOM 845 N N . GLY A 1 106 ? 16.794 -2.470 -3.607 1.00 59.03 106 GLY A N 1
ATOM 846 C CA . GLY A 1 106 ? 15.832 -3.505 -3.247 1.00 59.03 106 GLY A CA 1
ATOM 847 C C . GLY A 1 106 ? 15.896 -3.902 -1.772 1.00 59.03 106 GLY A C 1
ATOM 848 O O . GLY A 1 106 ? 15.281 -4.901 -1.390 1.00 59.03 106 GLY A O 1
ATOM 849 N N . GLN A 1 107 ? 16.588 -3.116 -0.942 1.00 53.12 107 GLN A N 1
ATOM 850 C CA . GLN A 1 107 ? 16.690 -3.280 0.508 1.00 53.12 107 GLN A CA 1
ATOM 851 C C . GLN A 1 107 ? 15.386 -2.849 1.202 1.00 53.12 107 GLN A C 1
ATOM 853 O O . GLN A 1 107 ? 15.373 -2.064 2.135 1.00 53.12 107 GLN A O 1
ATOM 858 N N . TYR A 1 108 ? 14.250 -3.394 0.758 1.00 55.22 108 TYR A N 1
ATOM 859 C CA . TYR A 1 108 ? 12.956 -3.245 1.435 1.00 55.22 108 TYR A CA 1
ATOM 860 C C . TYR A 1 108 ? 12.922 -3.967 2.795 1.00 55.22 108 TYR A C 1
ATOM 862 O O . TYR A 1 108 ? 11.969 -3.810 3.547 1.00 55.22 108 TYR A O 1
ATOM 870 N N . LEU A 1 109 ? 13.913 -4.822 3.070 1.00 50.09 109 LEU A N 1
ATOM 871 C CA . LEU A 1 109 ? 13.870 -5.837 4.124 1.00 50.09 109 LEU A CA 1
ATOM 872 C C . LEU A 1 109 ? 14.442 -5.372 5.468 1.00 50.09 109 LEU A C 1
ATOM 874 O O . LEU A 1 109 ? 14.184 -6.025 6.473 1.00 50.09 109 LEU A O 1
ATOM 878 N N . ASP A 1 110 ? 15.196 -4.273 5.507 1.00 56.50 110 ASP A N 1
ATOM 879 C CA . ASP A 1 110 ? 15.813 -3.766 6.741 1.00 56.50 110 ASP A CA 1
ATOM 880 C C . ASP A 1 110 ? 14.900 -2.803 7.527 1.00 56.50 110 ASP A C 1
ATOM 882 O O . ASP A 1 110 ? 15.229 -2.389 8.635 1.00 56.50 110 ASP A O 1
ATOM 886 N N . GLY A 1 111 ? 13.740 -2.442 6.967 1.00 65.88 111 GLY A N 1
ATOM 887 C CA . GLY A 1 111 ? 12.793 -1.507 7.574 1.00 65.88 111 GLY A CA 1
ATOM 888 C C . GLY A 1 111 ? 13.231 -0.036 7.537 1.00 65.88 111 GLY A C 1
ATOM 889 O O . GLY A 1 111 ? 12.443 0.833 7.920 1.00 65.88 111 GLY A O 1
ATOM 890 N N . THR A 1 112 ? 14.427 0.285 7.029 1.00 72.19 112 THR A N 1
ATOM 891 C CA . THR A 1 112 ? 14.935 1.665 6.940 1.00 72.19 112 THR A CA 1
ATOM 892 C C . THR A 1 112 ? 14.042 2.505 6.033 1.00 72.19 112 THR A C 1
ATOM 894 O O . THR A 1 112 ? 13.587 3.588 6.411 1.00 72.19 112 THR A O 1
ATOM 897 N N . LEU A 1 113 ? 13.717 1.968 4.851 1.00 80.25 113 LEU A N 1
ATOM 898 C CA . LEU A 1 113 ? 12.794 2.617 3.922 1.00 80.25 113 LEU A CA 1
ATOM 899 C C . LEU A 1 113 ? 11.404 2.788 4.542 1.00 80.25 113 LEU A C 1
ATOM 901 O O . LEU A 1 113 ? 10.804 3.852 4.412 1.00 80.25 113 LEU A O 1
ATOM 905 N N . ASP A 1 114 ? 10.907 1.757 5.226 1.00 83.12 114 ASP A N 1
ATOM 906 C CA . ASP A 1 114 ? 9.574 1.761 5.827 1.00 83.12 114 ASP A CA 1
ATOM 907 C C . ASP A 1 114 ? 9.441 2.850 6.892 1.00 83.12 114 ASP A C 1
ATOM 909 O O . ASP A 1 114 ? 8.437 3.563 6.905 1.00 83.12 114 ASP A O 1
ATOM 913 N N . LYS A 1 115 ? 10.468 3.034 7.731 1.00 86.31 115 LYS A N 1
ATOM 914 C CA . LYS A 1 115 ? 10.495 4.094 8.744 1.00 86.31 115 LYS A CA 1
ATOM 915 C C . LYS A 1 115 ? 10.523 5.486 8.113 1.00 86.31 115 LYS A C 1
ATOM 917 O O . LYS A 1 115 ? 9.701 6.326 8.465 1.00 86.31 115 LYS A O 1
ATOM 922 N N . ILE A 1 116 ? 11.409 5.726 7.141 1.00 87.19 116 ILE A N 1
ATOM 923 C CA . ILE A 1 116 ? 11.505 7.035 6.467 1.00 87.19 116 ILE A CA 1
ATOM 924 C C . ILE A 1 116 ? 10.187 7.377 5.763 1.00 87.19 116 ILE A C 1
ATOM 926 O O . ILE A 1 116 ? 9.683 8.495 5.878 1.00 87.19 116 ILE A O 1
ATOM 930 N N . VAL A 1 117 ? 9.612 6.412 5.042 1.00 87.56 117 VAL A N 1
ATOM 931 C CA . VAL A 1 117 ? 8.332 6.580 4.346 1.00 87.56 117 VAL A CA 1
ATOM 932 C C . VAL A 1 117 ? 7.204 6.815 5.346 1.00 87.56 117 VAL A C 1
ATOM 934 O O . VAL A 1 117 ? 6.360 7.683 5.114 1.00 87.56 117 VAL A O 1
ATOM 937 N N . TRP A 1 118 ? 7.192 6.094 6.466 1.00 90.50 118 TRP A N 1
ATOM 938 C CA . TRP A 1 118 ? 6.218 6.305 7.527 1.00 90.50 118 TRP A CA 1
ATOM 939 C C . TRP A 1 118 ? 6.274 7.732 8.080 1.00 90.50 118 TRP A C 1
ATOM 941 O O . TRP A 1 118 ? 5.283 8.461 7.978 1.00 90.50 118 TRP A O 1
ATOM 951 N N . ASP A 1 119 ? 7.441 8.132 8.586 1.00 90.56 119 ASP A N 1
ATOM 952 C CA . ASP A 1 119 ? 7.647 9.400 9.287 1.00 90.56 119 ASP A CA 1
ATOM 953 C C . ASP A 1 119 ? 7.415 10.601 8.361 1.00 90.56 119 ASP A C 1
ATOM 955 O O . ASP A 1 119 ? 6.791 11.588 8.750 1.00 90.56 119 ASP A O 1
ATOM 959 N N . LYS A 1 120 ? 7.898 10.526 7.113 1.00 90.00 120 LYS A N 1
ATOM 960 C CA . LYS A 1 120 ? 7.924 11.688 6.212 1.00 90.00 120 LYS A CA 1
ATOM 961 C C . LYS A 1 120 ? 6.744 11.769 5.249 1.00 90.00 120 LYS A C 1
ATOM 963 O O . LYS A 1 120 ? 6.487 12.851 4.725 1.00 90.00 120 LYS A O 1
ATOM 968 N N . LEU A 1 121 ? 6.046 10.662 4.980 1.00 89.31 121 LEU A N 1
ATOM 969 C CA . LEU A 1 121 ? 4.990 10.617 3.958 1.00 89.31 121 LEU A CA 1
ATOM 970 C C . LEU A 1 121 ? 3.651 10.110 4.494 1.00 89.31 121 LEU A C 1
ATOM 972 O O . LEU A 1 121 ? 2.615 10.702 4.189 1.00 89.31 121 LEU A O 1
ATOM 976 N N . ILE A 1 122 ? 3.642 9.011 5.253 1.00 91.56 122 ILE A N 1
ATOM 977 C CA . ILE A 1 122 ? 2.394 8.305 5.578 1.00 91.56 122 ILE A CA 1
ATOM 978 C C . ILE A 1 122 ? 1.699 8.881 6.802 1.00 91.56 122 ILE A C 1
ATOM 980 O O . ILE A 1 122 ? 0.505 9.154 6.702 1.00 91.56 122 ILE A O 1
ATOM 984 N N . CYS A 1 123 ? 2.409 9.112 7.909 1.00 92.44 123 CYS A N 1
ATOM 985 C CA . CYS A 1 123 ? 1.793 9.549 9.167 1.00 92.44 123 CYS A CA 1
ATOM 986 C C . CYS A 1 123 ? 0.949 10.816 8.963 1.00 92.44 123 CYS A C 1
ATOM 988 O O . CYS A 1 123 ? -0.270 10.790 9.136 1.00 92.44 123 CYS A O 1
ATOM 990 N N . LYS A 1 124 ? 1.569 11.870 8.417 1.00 92.19 124 LYS A N 1
ATOM 991 C CA . LYS A 1 124 ? 0.886 13.128 8.093 1.00 92.19 124 LYS A CA 1
ATOM 992 C C . LYS A 1 124 ? -0.283 12.935 7.123 1.00 92.19 124 LYS A C 1
ATOM 994 O O . LYS A 1 124 ? -1.352 13.503 7.309 1.00 92.19 124 LYS A O 1
ATOM 999 N N . LYS A 1 125 ? -0.119 12.101 6.088 1.00 94.06 125 LYS A N 1
ATOM 1000 C CA . LYS A 1 125 ? -1.194 11.852 5.116 1.00 94.06 125 LYS A CA 1
ATOM 1001 C C . LYS A 1 125 ? -2.411 11.191 5.767 1.00 94.06 125 LYS A C 1
ATOM 1003 O O . LYS A 1 125 ? -3.540 11.495 5.373 1.00 94.06 125 LYS A O 1
ATOM 1008 N N . LEU A 1 126 ? -2.199 10.284 6.721 1.00 94.62 126 LEU A N 1
ATOM 1009 C CA . LEU A 1 126 ? -3.280 9.650 7.473 1.00 94.62 126 LEU A CA 1
ATOM 1010 C C . LEU A 1 126 ? -3.966 10.653 8.402 1.00 94.62 126 LEU A C 1
ATOM 1012 O O . LEU A 1 126 ? -5.193 10.723 8.381 1.00 94.62 126 LEU A O 1
ATOM 1016 N N . GLU A 1 127 ? -3.200 11.462 9.135 1.00 94.62 127 GLU A N 1
ATOM 1017 C CA . GLU A 1 127 ? -3.724 12.532 9.999 1.00 94.62 127 GLU A CA 1
ATOM 1018 C C . GLU A 1 127 ? -4.579 13.524 9.211 1.00 94.62 127 GLU A C 1
ATOM 1020 O O . GLU A 1 127 ? -5.745 13.727 9.545 1.00 94.62 127 GLU A O 1
ATOM 1025 N N . ASP A 1 128 ? -4.052 14.052 8.104 1.00 95.00 128 ASP A N 1
ATOM 1026 C CA . ASP A 1 128 ? -4.763 14.991 7.233 1.00 95.00 128 ASP A CA 1
ATOM 1027 C C . ASP A 1 128 ? -6.066 14.379 6.695 1.00 95.00 128 ASP A C 1
ATOM 1029 O O . ASP A 1 128 ? -7.096 15.048 6.601 1.00 95.00 128 ASP A O 1
ATOM 1033 N N . THR A 1 129 ? -6.035 13.094 6.325 1.00 93.75 129 THR A N 1
ATOM 1034 C CA . THR A 1 129 ? -7.211 12.397 5.784 1.00 93.75 129 THR A CA 1
ATOM 1035 C C . THR A 1 129 ? -8.278 12.197 6.861 1.00 93.75 129 THR A C 1
ATOM 1037 O O . THR A 1 129 ? -9.454 12.474 6.614 1.00 93.75 129 THR A O 1
ATOM 1040 N N . LEU A 1 130 ? -7.876 11.765 8.059 1.00 92.88 130 LEU A N 1
ATOM 1041 C CA . LEU A 1 130 ? -8.782 11.592 9.194 1.00 92.88 130 LEU A CA 1
ATOM 1042 C C . LEU A 1 130 ? -9.357 12.933 9.669 1.00 92.88 130 LEU A C 1
ATOM 1044 O O . LEU A 1 130 ? -10.557 13.009 9.930 1.00 92.88 130 LEU A O 1
ATOM 1048 N N . GLY A 1 131 ? -8.541 13.991 9.712 1.00 92.38 131 GLY A N 1
ATOM 1049 C CA . GLY A 1 131 ? -8.965 15.350 10.065 1.00 92.38 131 GLY A CA 1
ATOM 1050 C C . GLY A 1 131 ? -9.979 15.938 9.080 1.00 92.38 131 GLY A C 1
ATOM 1051 O O . GLY A 1 131 ? -10.871 16.683 9.473 1.00 92.38 131 GLY A O 1
ATOM 1052 N N . GLN A 1 132 ? -9.925 15.526 7.810 1.00 93.00 132 GLN A N 1
ATOM 1053 C CA . GLN A 1 132 ? -10.942 15.845 6.798 1.00 93.00 132 GLN A CA 1
ATOM 1054 C C . GLN A 1 132 ? -12.221 14.996 6.914 1.00 93.00 132 GLN A C 1
ATOM 1056 O O . GLN A 1 132 ? -13.074 15.062 6.029 1.00 93.00 132 GLN A O 1
ATOM 1061 N N . ASN A 1 133 ? -12.361 14.175 7.961 1.00 89.69 133 ASN A N 1
ATOM 1062 C CA . ASN A 1 133 ? -13.438 13.194 8.118 1.00 89.69 133 ASN A CA 1
ATOM 1063 C C . ASN A 1 133 ? -13.547 12.208 6.941 1.00 89.69 133 ASN A C 1
ATOM 1065 O O . ASN A 1 133 ? -14.634 11.715 6.632 1.00 89.69 133 ASN A O 1
ATOM 1069 N N . LYS A 1 134 ? -12.417 11.901 6.296 1.00 91.00 134 LYS A N 1
ATOM 1070 C CA . LYS A 1 134 ? -12.326 10.899 5.231 1.00 91.00 134 LYS A CA 1
ATOM 1071 C C . LYS A 1 134 ? -11.668 9.624 5.748 1.00 91.00 134 LYS A C 1
ATOM 1073 O O . LYS A 1 134 ? -10.890 9.632 6.699 1.00 91.00 134 LYS A O 1
ATOM 1078 N N . THR A 1 135 ? -11.964 8.518 5.083 1.00 92.25 135 THR A N 1
ATOM 1079 C CA . THR A 1 135 ? -11.413 7.197 5.376 1.00 92.25 135 THR A CA 1
ATOM 1080 C C . THR A 1 135 ? -10.228 6.918 4.445 1.00 92.25 135 THR A C 1
ATOM 1082 O O . THR A 1 135 ? -10.432 6.750 3.236 1.00 92.25 135 THR A O 1
ATOM 1085 N N . PRO A 1 136 ? -8.983 6.837 4.953 1.00 94.62 136 PRO A N 1
ATOM 1086 C CA . PRO A 1 136 ? -7.858 6.379 4.155 1.00 94.62 136 PRO A CA 1
ATOM 1087 C C . PRO A 1 136 ? -7.984 4.882 3.846 1.00 94.62 136 PRO A C 1
ATOM 1089 O O . PRO A 1 136 ? -8.265 4.058 4.722 1.00 94.62 136 PRO A O 1
ATOM 1092 N N . ILE A 1 137 ? -7.735 4.539 2.584 1.00 93.12 137 ILE A N 1
ATOM 1093 C CA . ILE A 1 137 ? -7.563 3.174 2.090 1.00 93.12 137 ILE A CA 1
ATOM 1094 C C . ILE A 1 137 ? -6.084 2.987 1.803 1.00 93.12 137 ILE A C 1
ATOM 1096 O O . ILE A 1 137 ? -5.568 3.472 0.795 1.00 93.12 137 ILE A O 1
ATOM 1100 N N . ILE A 1 138 ? -5.401 2.301 2.705 1.00 92.56 138 ILE A N 1
ATOM 1101 C CA . ILE A 1 138 ? -3.956 2.152 2.668 1.00 92.56 138 ILE A CA 1
ATOM 1102 C C . ILE A 1 138 ? -3.607 0.938 1.802 1.00 92.56 138 ILE A C 1
ATOM 1104 O O . ILE A 1 138 ? -3.898 -0.200 2.173 1.00 92.56 138 ILE A O 1
ATOM 1108 N N . ASP A 1 139 ? -2.989 1.174 0.641 1.00 88.62 139 ASP A N 1
ATOM 1109 C CA . ASP A 1 139 ? -2.497 0.128 -0.261 1.00 88.62 139 ASP A CA 1
ATOM 1110 C C . ASP A 1 139 ? -0.978 0.002 -0.178 1.00 88.62 139 ASP A C 1
ATOM 1112 O O . ASP A 1 139 ? -0.221 0.962 -0.336 1.00 88.62 139 ASP A O 1
ATOM 1116 N N . GLY A 1 140 ? -0.529 -1.233 0.023 1.00 74.56 140 GLY A N 1
ATOM 1117 C CA . GLY A 1 140 ? 0.882 -1.564 0.113 1.00 74.56 140 GLY A CA 1
ATOM 1118 C C . GLY A 1 140 ? 1.428 -1.504 1.530 1.00 74.56 140 GLY A C 1
ATOM 1119 O O . GLY A 1 140 ? 2.644 -1.563 1.670 1.00 74.56 140 GLY A O 1
ATOM 1120 N N . PHE A 1 141 ? 0.555 -1.427 2.532 1.00 67.38 141 PHE A N 1
ATOM 1121 C CA . PHE A 1 141 ? 0.900 -1.480 3.944 1.00 67.38 141 PHE A CA 1
ATOM 1122 C C . PHE A 1 141 ? 0.766 -2.917 4.470 1.00 67.38 141 PHE A C 1
ATOM 1124 O O . PHE A 1 141 ? -0.132 -3.633 4.031 1.00 67.38 141 PHE A O 1
ATOM 1131 N N . LEU A 1 142 ? 1.662 -3.327 5.380 1.00 67.25 142 LEU A N 1
ATOM 1132 C CA . LEU A 1 142 ? 2.033 -4.719 5.733 1.00 67.25 142 LEU A CA 1
ATOM 1133 C C . LEU A 1 142 ? 3.063 -5.349 4.777 1.00 67.25 142 LEU A C 1
ATOM 1135 O O . LEU A 1 142 ? 2.819 -6.397 4.183 1.00 67.25 142 LEU A O 1
ATOM 1139 N N . ARG A 1 143 ? 4.217 -4.691 4.602 1.00 75.06 143 ARG A N 1
ATOM 1140 C CA . ARG A 1 143 ? 5.393 -5.260 3.904 1.00 75.06 143 ARG A CA 1
ATOM 1141 C C . ARG A 1 143 ? 6.510 -5.706 4.844 1.00 75.06 143 ARG A C 1
ATOM 1143 O O . ARG A 1 143 ? 7.437 -6.370 4.404 1.00 75.06 143 ARG A O 1
ATOM 1150 N N . SER A 1 144 ? 6.397 -5.360 6.118 1.00 80.06 144 SER A N 1
ATOM 1151 C CA . SER A 1 144 ? 7.318 -5.737 7.177 1.00 80.06 144 SER A CA 1
ATOM 1152 C C . SER A 1 144 ? 6.591 -5.664 8.519 1.00 80.06 144 SER A C 1
ATOM 1154 O O . SER A 1 144 ? 5.536 -5.022 8.642 1.00 80.06 144 SER A O 1
ATOM 1156 N N . LYS A 1 145 ? 7.173 -6.305 9.534 1.00 85.00 145 LYS A N 1
ATOM 1157 C CA . LYS A 1 145 ? 6.714 -6.192 10.920 1.00 85.00 145 LYS A CA 1
ATOM 1158 C C . LYS A 1 145 ? 6.761 -4.739 11.407 1.00 85.00 145 LYS A C 1
ATOM 1160 O O . LYS A 1 145 ? 5.776 -4.268 11.966 1.00 85.00 145 LYS A O 1
ATOM 1165 N N . LEU A 1 146 ? 7.833 -4.010 11.082 1.00 87.00 146 LEU A N 1
ATOM 1166 C CA . LEU A 1 146 ? 7.990 -2.600 11.445 1.00 87.00 146 LEU A CA 1
ATOM 1167 C C . LEU A 1 146 ? 6.870 -1.724 10.873 1.00 87.00 146 LEU A C 1
ATOM 1169 O O . LEU A 1 146 ? 6.296 -0.928 11.611 1.00 87.00 146 LEU A O 1
ATOM 1173 N N . CYS A 1 147 ? 6.508 -1.894 9.593 1.00 85.25 147 CYS A N 1
ATOM 1174 C CA . CYS A 1 147 ? 5.345 -1.207 9.031 1.00 85.25 147 CYS A CA 1
ATOM 1175 C C . CYS A 1 147 ? 4.111 -1.446 9.902 1.00 85.25 147 CYS A C 1
ATOM 1177 O O . CYS A 1 147 ? 3.491 -0.483 10.345 1.00 85.25 147 CYS A O 1
ATOM 1179 N N . PHE A 1 148 ? 3.762 -2.715 10.150 1.00 89.06 148 PHE A N 1
ATOM 1180 C CA . PHE A 1 148 ? 2.591 -3.053 10.961 1.00 89.06 148 PHE A CA 1
ATOM 1181 C C . PHE A 1 148 ? 2.640 -2.372 12.328 1.00 89.06 148 PHE A C 1
ATOM 1183 O O . PHE A 1 148 ? 1.646 -1.767 12.707 1.00 89.06 148 PHE A O 1
ATOM 1190 N N . ASP A 1 149 ? 3.772 -2.427 13.030 1.00 91.56 149 ASP A N 1
ATOM 1191 C CA . ASP A 1 149 ? 3.897 -1.851 14.370 1.00 91.56 149 ASP A CA 1
ATOM 1192 C C . ASP A 1 149 ? 3.687 -0.327 14.352 1.00 91.56 149 ASP A C 1
ATOM 1194 O O . ASP A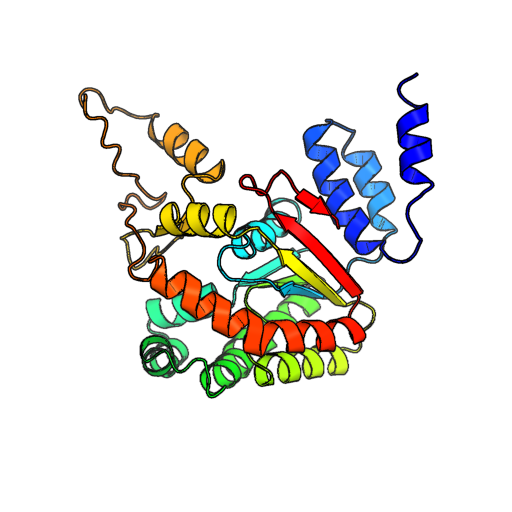 1 149 ? 2.965 0.200 15.198 1.00 91.56 149 ASP A O 1
ATOM 1198 N N . LEU A 1 150 ? 4.214 0.374 13.341 1.00 92.38 150 LEU A N 1
ATOM 1199 C CA . LEU A 1 150 ? 4.013 1.817 13.159 1.00 92.38 150 LEU A CA 1
ATOM 1200 C C . LEU A 1 150 ? 2.539 2.175 12.900 1.00 92.38 150 LEU A C 1
ATOM 1202 O O . LEU A 1 150 ? 1.985 3.053 13.564 1.00 92.38 150 LEU A O 1
ATOM 1206 N N . LEU A 1 151 ? 1.864 1.458 11.993 1.00 92.12 151 LEU A N 1
ATOM 1207 C CA . LEU A 1 151 ? 0.435 1.681 11.734 1.00 92.12 151 LEU A CA 1
ATOM 1208 C C . LEU A 1 151 ? -0.441 1.272 12.910 1.00 92.12 151 LEU A C 1
ATOM 1210 O O . LEU A 1 151 ? -1.434 1.938 13.198 1.00 92.12 151 LEU A O 1
ATOM 1214 N N . HIS A 1 152 ? -0.097 0.182 13.583 1.00 93.06 152 HIS A N 1
ATOM 1215 C CA . HIS A 1 152 ? -0.832 -0.289 14.741 1.00 93.06 152 HIS A CA 1
ATOM 1216 C C . HIS A 1 152 ? -0.737 0.709 15.889 1.00 93.06 152 HIS A C 1
ATOM 1218 O O . HIS A 1 152 ? -1.762 1.040 16.491 1.00 93.06 152 HIS A O 1
ATOM 1224 N N . LYS A 1 153 ? 0.461 1.254 16.125 1.00 94.94 153 LYS A N 1
ATOM 1225 C CA . LYS A 1 153 ? 0.670 2.347 17.068 1.00 94.94 153 LYS A CA 1
ATOM 1226 C C . LYS A 1 153 ? -0.188 3.554 16.702 1.00 94.94 153 LYS A C 1
ATOM 1228 O O . LYS A 1 153 ? -0.958 4.005 17.537 1.00 94.94 153 LYS A O 1
ATOM 1233 N N . PHE A 1 154 ? -0.151 4.003 15.449 1.00 94.88 154 PHE A N 1
ATOM 1234 C CA . PHE A 1 154 ? -0.978 5.121 14.988 1.00 94.88 154 PHE A CA 1
ATOM 1235 C C . PHE A 1 154 ? -2.476 4.892 15.197 1.00 94.88 154 PHE A C 1
ATOM 1237 O O . PHE A 1 154 ? -3.164 5.737 15.756 1.00 94.88 154 PHE A O 1
ATOM 1244 N 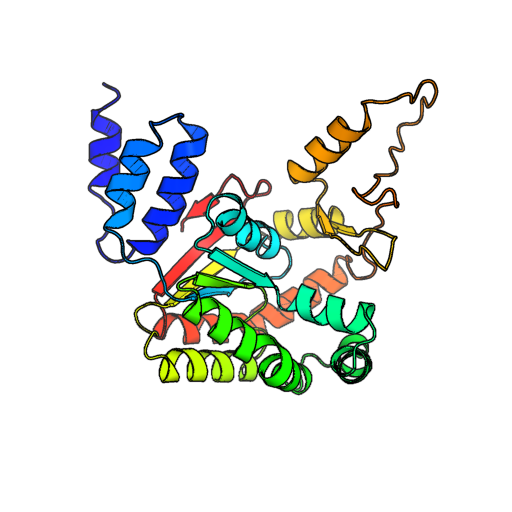N . ILE A 1 155 ? -2.991 3.731 14.791 1.00 93.06 155 ILE A N 1
ATOM 1245 C CA . ILE A 1 155 ? -4.403 3.367 14.970 1.00 93.06 155 ILE A CA 1
ATOM 1246 C C . ILE A 1 155 ? -4.796 3.363 16.457 1.00 93.06 155 ILE A C 1
ATOM 1248 O O . ILE A 1 155 ? -5.894 3.811 16.798 1.00 93.06 155 ILE A O 1
ATOM 1252 N N . THR A 1 156 ? -3.894 2.894 17.321 1.00 94.00 156 THR A N 1
ATOM 1253 C CA . THR A 1 156 ? -4.083 2.846 18.779 1.00 94.00 156 THR A CA 1
ATOM 1254 C C . THR A 1 156 ? -4.060 4.228 19.408 1.00 94.00 156 THR A C 1
ATOM 1256 O O . THR A 1 156 ? -4.967 4.559 20.171 1.00 94.00 156 THR A O 1
ATOM 1259 N N . ASP A 1 157 ? -3.100 5.066 19.025 1.00 94.88 157 ASP A N 1
ATOM 1260 C CA . ASP A 1 157 ? -2.984 6.449 19.489 1.00 94.88 157 ASP A CA 1
ATOM 1261 C C . ASP A 1 157 ? -4.230 7.266 19.071 1.00 94.88 157 ASP A C 1
ATOM 1263 O O . ASP A 1 157 ? -4.749 8.067 19.848 1.00 94.88 157 ASP A O 1
ATOM 1267 N N . GLN A 1 158 ? -4.797 6.976 17.892 1.00 92.88 158 GLN A N 1
ATOM 1268 C CA . GLN A 1 158 ? -6.062 7.548 17.406 1.00 92.88 158 GLN A CA 1
ATOM 1269 C C . GLN A 1 158 ? -7.323 6.904 18.024 1.00 92.88 158 GLN A C 1
ATOM 1271 O O . GLN A 1 158 ? -8.433 7.379 17.783 1.00 92.88 158 GLN A O 1
ATOM 1276 N N . LYS A 1 159 ? -7.190 5.827 18.815 1.00 92.00 159 LYS A N 1
ATOM 1277 C CA . LYS A 1 159 ? -8.290 5.063 19.442 1.00 92.00 159 LYS A CA 1
ATOM 1278 C C . LYS A 1 159 ? -9.322 4.513 18.444 1.00 92.00 159 LYS A C 1
ATOM 1280 O O . LYS A 1 159 ? -10.522 4.476 18.726 1.00 92.00 159 LYS A O 1
ATOM 1285 N N . ILE A 1 160 ? -8.872 4.061 17.270 1.00 89.38 160 ILE A N 1
ATOM 1286 C CA . ILE A 1 160 ? -9.748 3.587 16.176 1.00 89.38 160 ILE A CA 1
ATOM 1287 C C . ILE A 1 160 ? -9.561 2.106 15.810 1.00 89.38 160 ILE A C 1
ATOM 1289 O O . ILE A 1 160 ? -10.024 1.678 14.750 1.00 89.38 160 ILE A O 1
ATOM 1293 N N . ASN A 1 161 ? -8.944 1.293 16.672 1.00 83.06 161 ASN A N 1
ATOM 1294 C CA . ASN A 1 161 ? -8.695 -0.140 16.429 1.00 83.06 161 ASN A CA 1
ATOM 1295 C C . ASN A 1 161 ? -9.990 -0.895 16.088 1.00 83.06 161 ASN A C 1
ATOM 1297 O O . ASN A 1 161 ? -10.097 -1.497 15.020 1.00 83.06 161 ASN A O 1
ATOM 1301 N N . ASN A 1 162 ? -11.026 -0.742 16.921 1.00 83.00 162 ASN A N 1
ATOM 1302 C CA . ASN A 1 162 ? -12.339 -1.385 16.741 1.00 83.00 162 ASN A CA 1
ATOM 1303 C C . ASN A 1 162 ? -13.113 -0.875 15.508 1.00 83.00 162 ASN A C 1
ATOM 1305 O O . ASN A 1 162 ? -14.101 -1.484 15.085 1.00 83.00 162 ASN A O 1
ATOM 1309 N N . ASN A 1 163 ? -12.643 0.222 14.908 1.00 86.56 163 ASN A N 1
ATOM 1310 C CA . ASN A 1 163 ? -13.204 0.849 13.716 1.00 86.56 163 ASN A CA 1
ATOM 1311 C C . ASN A 1 163 ? -12.251 0.766 12.511 1.00 86.56 163 ASN A C 1
ATOM 1313 O O . ASN A 1 163 ? -12.452 1.481 11.532 1.00 86.56 163 ASN A O 1
ATOM 1317 N N . SER A 1 164 ? -11.233 -0.095 12.554 1.00 90.75 164 SER A N 1
ATOM 1318 C CA . SER A 1 164 ? -10.315 -0.337 11.437 1.00 90.75 164 SER A CA 1
ATOM 1319 C C . SER A 1 164 ? -10.653 -1.653 10.731 1.00 90.75 164 SER A C 1
ATOM 1321 O O . SER A 1 164 ? -11.069 -2.621 11.371 1.00 90.75 164 SER A O 1
ATOM 1323 N N . LEU A 1 165 ? -10.504 -1.683 9.405 1.00 90.00 165 LEU A N 1
ATOM 1324 C CA . LEU A 1 165 ? -10.836 -2.831 8.557 1.00 90.00 165 LEU A CA 1
ATOM 1325 C C . LEU A 1 165 ? -9.610 -3.298 7.765 1.00 90.00 165 LEU A C 1
ATOM 1327 O O . LEU A 1 165 ? -9.061 -2.547 6.966 1.00 90.00 165 LEU A O 1
ATOM 1331 N N . LEU A 1 166 ? -9.231 -4.560 7.927 1.00 89.19 166 LEU A N 1
ATOM 1332 C CA . LEU A 1 166 ? -8.227 -5.252 7.128 1.00 89.19 166 LEU A CA 1
ATOM 1333 C C . LEU A 1 166 ? -8.910 -6.063 6.021 1.00 89.19 166 LEU A C 1
ATOM 1335 O O . LEU A 1 166 ? -9.676 -6.984 6.300 1.00 89.19 166 LEU A O 1
ATOM 1339 N N . ILE A 1 167 ? -8.605 -5.762 4.761 1.00 88.38 167 ILE A N 1
ATOM 1340 C CA . ILE A 1 167 ? -9.120 -6.488 3.596 1.00 88.38 167 ILE A CA 1
ATOM 1341 C C . ILE A 1 167 ? -7.971 -7.258 2.948 1.00 88.38 167 ILE A C 1
ATOM 1343 O O . ILE A 1 167 ? -7.065 -6.656 2.375 1.00 88.38 167 ILE A O 1
ATOM 1347 N N . GLN A 1 168 ? -8.013 -8.589 2.991 1.00 87.50 168 GLN A N 1
ATOM 1348 C CA . GLN A 1 168 ? -7.069 -9.452 2.280 1.00 87.50 168 GLN A CA 1
ATOM 1349 C C . GLN A 1 168 ? -7.629 -9.836 0.909 1.00 87.50 168 GLN A C 1
ATOM 1351 O O . GLN A 1 168 ? -8.588 -10.601 0.799 1.00 87.50 168 GLN A O 1
ATOM 1356 N N . LEU A 1 169 ? -6.986 -9.341 -0.146 1.00 85.38 169 LEU A N 1
ATOM 1357 C CA . LEU A 1 169 ? -7.274 -9.707 -1.525 1.00 85.38 169 LEU A CA 1
ATOM 1358 C C . LEU A 1 169 ? -6.447 -10.932 -1.909 1.00 85.38 169 LEU A C 1
ATOM 1360 O O . LEU A 1 169 ? -5.212 -10.885 -1.900 1.00 85.38 169 LEU A O 1
ATOM 1364 N N . ILE A 1 170 ? -7.128 -12.002 -2.306 1.00 85.50 170 ILE A N 1
ATOM 1365 C CA . ILE A 1 170 ? -6.513 -13.233 -2.805 1.00 85.50 170 ILE A CA 1
ATOM 1366 C C . ILE A 1 170 ? -6.816 -13.423 -4.292 1.00 85.50 170 ILE A C 1
ATOM 1368 O O . ILE A 1 170 ? -7.804 -12.917 -4.825 1.00 85.50 170 ILE A O 1
ATOM 1372 N N . ALA A 1 171 ? -5.942 -14.151 -4.974 1.00 84.19 171 ALA A N 1
ATOM 1373 C CA . ALA A 1 171 ? -6.143 -14.610 -6.340 1.00 84.19 171 ALA A CA 1
ATOM 1374 C C . ALA A 1 171 ? -5.345 -15.898 -6.544 1.00 84.19 171 ALA A C 1
ATOM 1376 O O . ALA A 1 171 ? -4.265 -16.063 -5.964 1.00 84.19 171 ALA A O 1
ATOM 1377 N N . ASN A 1 172 ? -5.861 -16.798 -7.380 1.00 84.31 172 ASN A N 1
ATOM 1378 C CA . ASN A 1 172 ? -5.122 -18.004 -7.736 1.00 84.31 172 ASN A CA 1
ATOM 1379 C C . ASN A 1 172 ? -3.872 -17.661 -8.575 1.00 84.31 172 ASN A C 1
ATOM 1381 O O . ASN A 1 172 ? -3.740 -16.566 -9.135 1.00 84.31 172 ASN A O 1
ATOM 1385 N N . GLU A 1 173 ? -2.928 -18.597 -8.653 1.00 81.38 173 GLU A N 1
ATOM 1386 C CA . GLU A 1 173 ? -1.650 -18.378 -9.336 1.00 81.38 173 GLU A CA 1
ATOM 1387 C C . GLU A 1 173 ? -1.818 -18.054 -10.824 1.00 81.38 173 GLU A C 1
ATOM 1389 O O . GLU A 1 173 ? -1.127 -17.178 -11.346 1.00 81.38 173 GLU A O 1
ATOM 1394 N N . GLN A 1 174 ? -2.772 -18.699 -11.498 1.00 82.06 174 GLN A N 1
ATOM 1395 C CA . GLN A 1 174 ? -3.049 -18.457 -12.912 1.00 82.06 174 GLN A CA 1
ATOM 1396 C C . GLN A 1 174 ? -3.508 -17.011 -13.156 1.00 82.06 174 GLN A C 1
ATOM 1398 O O . GLN A 1 174 ? -3.032 -16.361 -14.087 1.00 82.06 174 GLN A O 1
ATOM 1403 N N . VAL A 1 175 ? -4.383 -16.475 -12.300 1.00 80.94 175 VAL A N 1
ATOM 1404 C CA . VAL A 1 175 ? -4.843 -15.079 -12.341 1.00 80.94 175 VAL A CA 1
ATOM 1405 C C . VAL A 1 175 ? -3.676 -14.130 -12.082 1.00 80.94 175 VAL A C 1
ATOM 1407 O O . VAL A 1 175 ? -3.484 -13.185 -12.849 1.00 80.94 175 VAL A O 1
ATOM 1410 N N . CYS A 1 176 ? -2.866 -14.386 -11.051 1.00 81.31 176 CYS A N 1
ATOM 1411 C CA . CYS A 1 176 ? -1.685 -13.569 -10.752 1.00 81.31 176 CYS A CA 1
ATOM 1412 C C . CYS A 1 176 ? -0.684 -13.565 -11.917 1.00 81.31 176 CYS A C 1
ATOM 1414 O O . CYS A 1 176 ? -0.183 -12.505 -12.295 1.00 81.31 176 CYS A O 1
ATOM 1416 N N . THR A 1 177 ? -0.439 -14.729 -12.522 1.00 81.00 177 THR A N 1
ATOM 1417 C CA . THR A 1 177 ? 0.467 -14.899 -13.666 1.00 81.00 177 THR A CA 1
ATOM 1418 C C . THR A 1 177 ? -0.051 -14.159 -14.893 1.00 81.00 177 THR A C 1
ATOM 1420 O O . THR A 1 177 ? 0.686 -13.406 -15.524 1.00 81.00 177 THR A O 1
ATOM 1423 N N . LYS A 1 178 ? -1.340 -14.293 -15.215 1.00 81.81 178 LYS A N 1
ATOM 1424 C CA . LYS A 1 178 ? -1.939 -13.532 -16.318 1.00 81.81 178 LYS A CA 1
ATOM 1425 C C . LYS A 1 178 ? -1.793 -12.033 -16.074 1.00 81.81 178 LYS A C 1
ATOM 1427 O O . LYS A 1 178 ? -1.250 -11.329 -16.916 1.00 81.81 178 LYS A O 1
ATOM 1432 N N . ARG A 1 179 ? -2.176 -11.557 -14.887 1.00 81.50 179 ARG A N 1
ATOM 1433 C CA . ARG A 1 179 ? -2.135 -10.130 -14.554 1.00 81.50 179 ARG A CA 1
ATOM 1434 C C . ARG A 1 179 ? -0.720 -9.541 -14.539 1.00 81.50 179 ARG A C 1
ATOM 1436 O O . ARG A 1 179 ? -0.587 -8.356 -14.832 1.00 81.50 179 ARG A O 1
ATOM 1443 N N . ILE A 1 180 ? 0.324 -10.298 -14.182 1.00 81.69 180 ILE A N 1
ATOM 1444 C CA . ILE A 1 180 ? 1.697 -9.768 -14.219 1.00 81.69 180 ILE A CA 1
ATOM 1445 C C . ILE A 1 180 ? 2.185 -9.617 -15.662 1.00 81.69 180 ILE A C 1
ATOM 1447 O O . ILE A 1 180 ? 2.754 -8.581 -16.002 1.00 81.69 180 ILE A O 1
ATOM 1451 N N . LEU A 1 181 ? 1.880 -10.596 -16.520 1.00 81.19 181 LEU A N 1
ATOM 1452 C CA . LEU A 1 181 ? 2.251 -10.595 -17.939 1.00 81.19 181 LEU A CA 1
ATOM 1453 C C . LEU A 1 181 ? 1.494 -9.522 -18.737 1.00 81.19 181 LEU A C 1
ATOM 1455 O O . LEU A 1 181 ? 2.023 -8.951 -19.692 1.00 81.19 181 LEU A O 1
ATOM 1459 N N . THR A 1 182 ? 0.266 -9.201 -18.330 1.00 82.12 182 THR A N 1
ATOM 1460 C CA . THR A 1 182 ? -0.575 -8.174 -18.967 1.00 82.12 182 THR A CA 1
ATOM 1461 C C . THR A 1 182 ? -0.431 -6.786 -18.349 1.00 82.12 182 THR A C 1
ATOM 1463 O O . THR A 1 182 ? -1.072 -5.835 -18.802 1.00 82.12 182 THR A O 1
ATOM 1466 N N . ARG A 1 183 ? 0.403 -6.627 -17.315 1.00 83.62 183 ARG A N 1
ATOM 1467 C CA . ARG A 1 183 ? 0.673 -5.320 -16.713 1.00 83.62 183 ARG A CA 1
ATOM 1468 C C . ARG A 1 183 ? 1.577 -4.501 -17.632 1.00 83.62 183 ARG A C 1
ATOM 1470 O O . ARG A 1 183 ? 2.628 -4.968 -18.073 1.00 83.62 183 ARG A O 1
ATOM 1477 N N . ARG A 1 184 ? 1.175 -3.260 -17.880 1.00 84.44 184 ARG A N 1
ATOM 1478 C CA . ARG A 1 184 ? 1.889 -2.271 -18.686 1.00 84.44 184 ARG A CA 1
ATOM 1479 C C . ARG A 1 184 ? 2.219 -1.037 -17.855 1.00 84.44 184 ARG A C 1
ATOM 1481 O O . ARG A 1 184 ? 1.527 -0.745 -16.877 1.00 84.44 184 ARG A O 1
ATOM 1488 N N . VAL A 1 185 ? 3.275 -0.330 -18.231 1.00 84.75 185 VAL A N 1
ATOM 1489 C CA . VAL A 1 185 ? 3.693 0.935 -17.622 1.00 84.75 185 VAL A CA 1
ATOM 1490 C C . VAL A 1 185 ? 3.922 1.971 -18.714 1.00 84.75 185 VAL A C 1
ATOM 1492 O O . VAL A 1 185 ? 4.402 1.639 -19.791 1.00 84.75 185 VAL A O 1
ATOM 1495 N N . CYS A 1 186 ? 3.543 3.217 -18.451 1.00 85.31 186 CYS A N 1
ATOM 1496 C CA . CYS A 1 186 ? 3.832 4.336 -19.341 1.00 85.31 186 CYS A CA 1
ATOM 1497 C C . CYS A 1 186 ? 5.343 4.565 -19.479 1.00 85.31 186 CYS A C 1
ATOM 1499 O O . CYS A 1 186 ? 6.025 4.695 -18.463 1.00 85.31 186 CYS A O 1
ATOM 1501 N N . THR A 1 187 ? 5.842 4.648 -20.716 1.00 84.06 187 THR A N 1
ATOM 1502 C CA . THR A 1 187 ? 7.255 4.929 -21.027 1.00 84.06 187 THR A CA 1
ATOM 1503 C C . THR A 1 187 ? 7.649 6.362 -20.687 1.00 84.06 187 THR A C 1
ATOM 1505 O O . THR A 1 187 ? 8.813 6.627 -20.397 1.00 84.06 187 THR A O 1
ATOM 1508 N N . ASN A 1 188 ? 6.686 7.290 -20.639 1.00 84.00 188 ASN A N 1
ATOM 1509 C CA . ASN A 1 188 ? 6.928 8.619 -20.095 1.00 84.00 188 ASN A CA 1
ATOM 1510 C C . ASN A 1 188 ? 7.188 8.508 -18.590 1.00 84.00 188 ASN A C 1
ATOM 1512 O O . ASN A 1 188 ? 6.260 8.321 -17.798 1.00 84.00 188 ASN A O 1
ATOM 1516 N N . THR A 1 189 ? 8.448 8.693 -18.207 1.00 78.31 189 THR A N 1
ATOM 1517 C CA . THR A 1 189 ? 8.927 8.636 -16.823 1.00 78.31 189 THR A CA 1
ATOM 1518 C C . THR A 1 189 ? 8.203 9.632 -15.918 1.00 78.31 189 THR A C 1
ATOM 1520 O O . THR A 1 189 ? 7.898 9.290 -14.774 1.00 78.31 189 THR A O 1
ATOM 1523 N N . LYS A 1 190 ? 7.801 10.805 -16.436 1.00 79.00 190 LYS A N 1
ATOM 1524 C CA . LYS A 1 190 ? 6.963 11.773 -15.706 1.00 79.00 190 LYS A CA 1
ATOM 1525 C C . LYS A 1 190 ? 5.563 11.219 -15.418 1.00 79.00 190 LYS A C 1
ATOM 1527 O O . LYS A 1 190 ? 5.009 11.483 -14.358 1.00 79.00 190 LYS A O 1
ATOM 1532 N N . CYS A 1 191 ? 5.002 10.391 -16.299 1.00 81.25 191 CYS A N 1
ATOM 1533 C CA . CYS A 1 191 ? 3.684 9.779 -16.109 1.00 81.25 191 CYS A CA 1
ATOM 1534 C C . CYS A 1 191 ? 3.745 8.484 -15.287 1.00 81.25 191 CYS A C 1
ATOM 1536 O O . CYS A 1 191 ? 3.070 8.384 -14.265 1.00 81.25 191 CYS A O 1
ATOM 1538 N N . SER A 1 192 ? 4.524 7.488 -15.724 1.00 76.19 192 SER A N 1
ATOM 1539 C CA . SER A 1 192 ? 4.718 6.179 -15.069 1.00 76.19 192 SER A CA 1
ATOM 1540 C C . SER A 1 192 ? 3.434 5.428 -14.661 1.00 76.19 192 SER A C 1
ATOM 1542 O O . SER A 1 192 ? 3.479 4.482 -13.870 1.00 76.19 192 SER A O 1
ATOM 1544 N N . LYS A 1 193 ? 2.270 5.818 -15.206 1.00 81.12 193 LYS A N 1
ATOM 1545 C CA . LYS A 1 193 ? 0.979 5.208 -14.881 1.00 81.12 193 LYS A CA 1
ATOM 1546 C C . LYS A 1 193 ? 0.971 3.743 -15.304 1.00 81.12 193 LYS A C 1
ATOM 1548 O O . LYS A 1 193 ? 1.535 3.361 -16.330 1.00 81.12 193 LYS A O 1
ATOM 1553 N N . ILE A 1 194 ? 0.334 2.926 -14.477 1.00 78.56 194 ILE A N 1
ATOM 1554 C CA . ILE A 1 194 ? 0.289 1.478 -14.627 1.00 78.56 194 ILE A CA 1
ATOM 1555 C C . ILE A 1 194 ? -1.092 1.077 -15.117 1.00 78.56 194 ILE A C 1
ATOM 1557 O O . ILE A 1 194 ? -2.092 1.538 -14.573 1.00 78.56 194 ILE A O 1
ATOM 1561 N N . TYR A 1 195 ? -1.113 0.168 -16.085 1.00 77.88 195 TYR A N 1
ATOM 1562 C CA . TYR A 1 195 ? -2.323 -0.400 -16.663 1.00 77.88 195 TYR A CA 1
ATOM 1563 C C . TYR A 1 195 ? -2.255 -1.922 -16.638 1.00 77.88 195 TYR A C 1
ATOM 1565 O O . TYR A 1 195 ? -1.178 -2.517 -16.510 1.00 77.88 195 TYR A O 1
ATOM 1573 N N . ASN A 1 196 ? -3.404 -2.567 -16.791 1.00 78.38 196 ASN A N 1
ATOM 1574 C CA . ASN A 1 196 ? -3.477 -3.991 -17.069 1.00 78.38 196 ASN A CA 1
ATOM 1575 C C . ASN A 1 196 ? -4.358 -4.212 -18.292 1.00 78.38 196 ASN A C 1
ATOM 1577 O O . ASN A 1 196 ? -5.494 -3.750 -18.307 1.00 78.38 196 ASN A O 1
ATOM 1581 N N . THR A 1 197 ? -3.863 -4.942 -19.292 1.00 73.38 197 THR A N 1
ATOM 1582 C CA . THR A 1 197 ? -4.620 -5.126 -20.537 1.00 73.38 197 THR A CA 1
ATOM 1583 C C . THR A 1 197 ? -5.873 -5.990 -20.397 1.00 73.38 197 THR A C 1
ATOM 1585 O O . THR A 1 197 ? -6.596 -6.145 -21.370 1.00 73.38 197 THR A O 1
ATOM 1588 N N . LEU A 1 198 ? -6.112 -6.576 -19.219 1.00 71.06 198 LEU A N 1
ATOM 1589 C CA . LEU A 1 198 ? -7.304 -7.366 -18.898 1.00 71.06 198 LEU A CA 1
ATOM 1590 C C . LEU A 1 198 ? -8.393 -6.552 -18.185 1.00 71.06 198 LEU A C 1
ATOM 1592 O O . LEU A 1 198 ? -9.445 -7.106 -17.877 1.00 71.06 198 LEU A O 1
ATOM 1596 N N . LEU A 1 199 ? -8.130 -5.287 -17.840 1.00 66.38 199 LEU A N 1
ATOM 1597 C CA . LEU A 1 199 ? -9.098 -4.444 -17.140 1.00 66.38 199 LEU A CA 1
ATOM 1598 C C . LEU A 1 199 ? -9.880 -3.571 -18.139 1.00 66.38 199 LEU A C 1
ATOM 1600 O O . LEU A 1 199 ? -9.260 -3.012 -19.041 1.00 66.38 199 LEU A O 1
ATOM 1604 N N . PRO A 1 200 ? -11.199 -3.380 -17.953 1.00 60.81 200 PRO A N 1
ATOM 1605 C CA . PRO A 1 200 ? -12.034 -2.523 -18.806 1.00 60.81 200 PRO A CA 1
ATOM 1606 C C . PRO A 1 200 ? -11.519 -1.091 -18.984 1.00 60.81 200 PRO A C 1
ATOM 1608 O O . PRO A 1 200 ? -11.640 -0.519 -20.061 1.00 60.81 200 PRO A O 1
ATOM 1611 N N . GLU A 1 201 ? -10.856 -0.523 -17.971 1.00 61.78 201 GLU A N 1
ATOM 1612 C CA . GLU A 1 201 ? -10.184 0.782 -18.077 1.00 61.78 201 GLU A CA 1
ATOM 1613 C C . GLU A 1 201 ? -9.190 0.838 -19.251 1.00 61.78 201 GLU A C 1
ATOM 1615 O O . GLU A 1 201 ? -9.026 1.876 -19.881 1.00 61.78 201 GLU A O 1
ATOM 1620 N N . TYR A 1 202 ? -8.550 -0.285 -19.585 1.00 61.50 202 TYR A N 1
ATOM 1621 C CA . TYR A 1 202 ? -7.619 -0.391 -20.699 1.00 61.50 202 TYR A CA 1
ATOM 1622 C C . TYR A 1 202 ? -8.330 -0.469 -22.062 1.00 61.50 202 TYR A C 1
ATOM 1624 O O . TYR A 1 202 ? -7.795 -0.014 -23.073 1.00 61.50 202 TYR A O 1
ATOM 1632 N N . GLU A 1 203 ? -9.542 -1.012 -22.101 1.00 59.53 203 GLU A N 1
ATOM 1633 C CA . GLU A 1 203 ? -10.394 -1.059 -23.292 1.00 59.53 203 GLU A CA 1
ATOM 1634 C C . GLU A 1 203 ? -10.998 0.320 -23.599 1.00 59.53 203 GLU A C 1
ATOM 1636 O O . GLU A 1 203 ? -10.909 0.807 -24.724 1.00 59.53 203 GLU A O 1
ATOM 1641 N N . LEU A 1 204 ? -11.478 1.026 -22.572 1.00 56.34 204 LEU A N 1
ATOM 1642 C CA . LEU A 1 204 ? -11.988 2.397 -22.697 1.00 56.34 204 LEU A CA 1
ATOM 1643 C C . LEU A 1 204 ? -10.921 3.379 -23.209 1.00 56.34 204 LEU A C 1
ATOM 1645 O O . LEU A 1 204 ? -11.223 4.266 -24.008 1.00 56.34 204 LEU A O 1
ATOM 1649 N N . LEU A 1 205 ? -9.657 3.196 -22.810 1.00 58.28 205 LEU A N 1
ATOM 1650 C CA . LEU A 1 205 ? -8.526 3.979 -23.325 1.00 58.28 205 LEU A CA 1
ATOM 1651 C C . LEU A 1 205 ? -8.279 3.781 -24.820 1.00 58.28 205 LEU A C 1
ATOM 1653 O O . LEU A 1 205 ? -7.860 4.722 -25.491 1.00 58.28 205 LEU A O 1
ATOM 1657 N N . GLN A 1 206 ? -8.513 2.571 -25.328 1.00 56.75 206 GLN A N 1
ATOM 1658 C CA . GLN A 1 206 ? -8.376 2.279 -26.755 1.00 56.75 206 GLN A CA 1
ATOM 1659 C C . GLN A 1 206 ? -9.504 2.951 -27.542 1.00 56.75 206 GLN A C 1
ATOM 1661 O O . GLN A 1 206 ? -9.247 3.605 -28.548 1.00 56.75 206 GLN A O 1
ATOM 1666 N N . ASN A 1 207 ? -10.730 2.903 -27.020 1.00 54.56 207 ASN A N 1
ATOM 1667 C CA . ASN A 1 207 ? -11.893 3.490 -27.686 1.00 54.56 207 ASN A CA 1
ATOM 1668 C C . ASN A 1 207 ? -11.876 5.029 -27.669 1.00 54.56 207 ASN A C 1
ATOM 1670 O O . ASN A 1 207 ? -12.251 5.658 -28.654 1.00 54.56 207 ASN A O 1
ATOM 1674 N N . SER A 1 208 ? -11.369 5.651 -26.598 1.00 51.84 208 SER A N 1
ATOM 1675 C CA . SER A 1 208 ? -11.256 7.116 -26.488 1.00 51.84 208 SER A CA 1
ATOM 1676 C C . SER A 1 208 ? -10.246 7.738 -27.463 1.00 51.84 208 SER A C 1
ATOM 1678 O O . SER A 1 208 ? -10.340 8.934 -27.733 1.00 51.84 208 SER A O 1
ATOM 1680 N N . LYS A 1 209 ? -9.276 6.968 -27.971 1.00 51.25 209 LYS A N 1
ATOM 1681 C CA . LYS A 1 209 ? -8.254 7.451 -28.917 1.00 51.25 209 LYS A CA 1
ATOM 1682 C C . LYS A 1 209 ? -8.569 7.161 -30.381 1.00 51.25 209 LYS A C 1
ATOM 1684 O O . LYS A 1 209 ? -7.918 7.729 -31.247 1.00 51.25 209 LYS A O 1
ATOM 1689 N N . ASN A 1 210 ? -9.608 6.373 -30.650 1.00 45.97 210 ASN A N 1
ATOM 1690 C CA . ASN A 1 210 ? -10.121 6.143 -32.002 1.00 45.97 210 ASN A CA 1
ATOM 1691 C C . ASN A 1 210 ? -10.999 7.299 -32.523 1.00 45.97 210 ASN A C 1
ATOM 1693 O O . ASN A 1 210 ? -11.522 7.225 -33.628 1.00 45.97 210 ASN A O 1
ATOM 1697 N N . SER A 1 211 ? -11.137 8.395 -31.768 1.00 40.97 211 SER A N 1
ATOM 1698 C CA . SER A 1 211 ? -11.829 9.617 -32.194 1.00 40.97 211 SER A CA 1
ATOM 1699 C C . SER A 1 211 ? -10.829 10.741 -32.488 1.00 40.97 211 SER A C 1
ATOM 1701 O O . SER A 1 211 ? -10.755 11.711 -31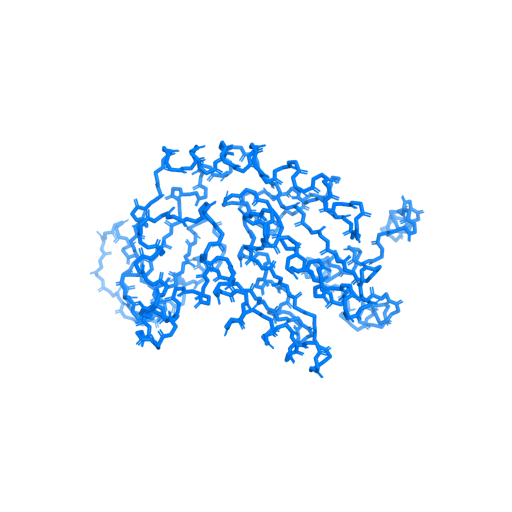.730 1.00 40.97 211 SER A O 1
ATOM 1703 N N . LYS A 1 212 ? -10.045 10.583 -33.563 1.00 40.25 212 LYS A N 1
ATOM 1704 C CA . LYS A 1 212 ? -9.576 11.632 -34.499 1.00 40.25 212 LYS A CA 1
ATOM 1705 C C . LYS A 1 212 ? -8.474 11.053 -35.400 1.00 40.25 212 LYS A C 1
ATOM 1707 O O . LYS A 1 212 ? -7.354 10.856 -34.950 1.00 40.25 212 LYS A O 1
ATOM 1712 N N . ASN A 1 213 ? -8.828 10.815 -36.664 1.00 39.97 213 ASN A N 1
ATOM 1713 C CA . ASN A 1 213 ? -7.945 10.661 -37.828 1.00 39.97 213 ASN A CA 1
ATOM 1714 C C . ASN A 1 213 ? -6.738 9.718 -37.677 1.00 39.97 213 ASN A C 1
ATOM 1716 O O . ASN A 1 213 ? -5.595 10.162 -37.633 1.00 39.97 213 ASN A O 1
ATOM 1720 N N . LEU A 1 214 ? -6.995 8.411 -37.703 1.00 39.75 214 LEU A N 1
ATOM 1721 C CA . LEU A 1 214 ? -6.002 7.401 -38.082 1.00 39.75 214 LEU A CA 1
ATOM 1722 C C . LEU A 1 214 ? -6.579 6.596 -39.251 1.00 39.75 214 LEU A C 1
ATOM 1724 O O . LEU A 1 214 ? -7.014 5.459 -39.092 1.00 39.75 214 LEU A O 1
ATOM 1728 N N . THR A 1 215 ? -6.671 7.232 -40.418 1.00 35.28 215 THR A N 1
ATOM 1729 C CA . THR A 1 215 ? -6.743 6.499 -41.685 1.00 35.28 215 THR A CA 1
ATOM 1730 C C . THR A 1 215 ? -5.337 5.986 -41.981 1.00 35.28 215 THR A C 1
ATOM 1732 O O . THR A 1 215 ? -4.378 6.742 -41.868 1.00 35.28 215 THR A O 1
ATOM 1735 N N . ASP A 1 216 ? -5.247 4.707 -42.331 1.00 38.12 216 ASP A N 1
ATOM 1736 C CA . ASP A 1 216 ? -4.048 4.003 -42.801 1.00 38.12 216 ASP A CA 1
ATOM 1737 C C . ASP A 1 216 ? -3.030 3.553 -41.753 1.00 38.12 216 ASP A C 1
ATOM 1739 O O . ASP A 1 216 ? -1.877 3.962 -41.778 1.00 38.12 216 ASP A O 1
ATOM 1743 N N . VAL A 1 217 ? -3.408 2.577 -40.918 1.00 33.72 217 VAL A N 1
ATOM 1744 C CA . VAL A 1 217 ? -2.457 1.525 -40.515 1.00 33.72 217 VAL A CA 1
ATOM 1745 C C . VAL A 1 217 ? -3.192 0.182 -40.401 1.00 33.72 217 VAL A C 1
ATOM 1747 O O . VAL A 1 217 ? -3.798 -0.142 -39.379 1.00 33.72 217 VAL A O 1
ATOM 1750 N N . HIS A 1 218 ? -3.123 -0.633 -41.458 1.00 36.03 218 HIS A N 1
ATOM 1751 C CA . HIS A 1 218 ? -3.350 -2.080 -41.385 1.00 36.03 218 HIS A CA 1
ATOM 1752 C C . HIS A 1 218 ? -2.169 -2.750 -40.671 1.00 36.03 218 HIS A C 1
ATOM 1754 O O . HIS A 1 218 ? -1.414 -3.511 -41.268 1.00 36.03 218 HIS A O 1
ATOM 1760 N N . ASP A 1 219 ? -2.003 -2.477 -39.380 1.00 31.97 219 ASP A N 1
ATOM 1761 C CA . ASP A 1 219 ? -1.042 -3.206 -38.567 1.00 31.97 219 ASP A CA 1
ATOM 1762 C C . ASP A 1 219 ? -1.667 -3.563 -37.219 1.00 31.97 219 ASP A C 1
ATOM 1764 O O . ASP A 1 219 ? -2.146 -2.726 -36.453 1.00 31.97 219 ASP A O 1
ATOM 1768 N N . LYS A 1 220 ? -1.706 -4.866 -36.943 1.00 36.88 220 LYS A N 1
ATOM 1769 C CA . LYS A 1 220 ? -2.284 -5.466 -35.729 1.00 36.88 220 LYS A CA 1
ATOM 1770 C C . LYS A 1 220 ? -1.407 -5.220 -34.491 1.00 36.88 220 LYS A C 1
ATOM 1772 O O . LYS A 1 220 ? -1.644 -5.795 -33.428 1.00 36.88 220 LYS A O 1
ATOM 1777 N N . THR A 1 221 ? -0.417 -4.346 -34.602 1.00 38.72 221 THR A N 1
ATOM 1778 C CA . THR A 1 221 ? 0.452 -3.835 -33.546 1.00 38.72 221 THR A CA 1
ATOM 1779 C C . THR A 1 221 ? -0.066 -2.479 -33.061 1.00 38.72 221 THR A C 1
ATOM 1781 O O . THR A 1 221 ? 0.592 -1.452 -33.187 1.00 38.72 221 THR A O 1
ATOM 1784 N N . ILE A 1 222 ? -1.251 -2.450 -32.435 1.00 48.41 222 ILE A N 1
ATOM 1785 C CA . ILE A 1 222 ? -1.659 -1.277 -31.643 1.00 48.41 222 ILE A CA 1
ATOM 1786 C C . ILE A 1 222 ? -0.660 -1.154 -30.487 1.00 48.41 222 ILE A C 1
ATOM 1788 O O . ILE A 1 222 ? -0.833 -1.772 -29.432 1.00 48.41 222 ILE A O 1
ATOM 1792 N N . ASN A 1 223 ? 0.411 -0.386 -30.692 1.00 54.34 223 ASN A N 1
ATOM 1793 C CA . ASN A 1 223 ? 1.314 0.047 -29.642 1.00 54.34 223 ASN A CA 1
ATOM 1794 C C . ASN A 1 223 ? 0.564 1.072 -28.792 1.00 54.34 223 ASN A C 1
ATOM 1796 O O . ASN A 1 223 ? 0.118 2.135 -29.217 1.00 54.34 223 ASN A O 1
ATOM 1800 N N . LYS A 1 224 ? 0.304 0.628 -27.569 1.00 68.81 224 LYS A N 1
ATOM 1801 C CA . LYS A 1 224 ? -0.798 1.044 -26.711 1.00 68.81 224 LYS A CA 1
ATOM 1802 C C . LYS A 1 224 ? -0.408 2.358 -26.048 1.00 68.81 224 LYS A C 1
ATOM 1804 O O . LYS A 1 224 ? 0.487 2.354 -25.217 1.00 68.81 224 LYS A O 1
ATOM 1809 N N . LEU A 1 225 ? -1.039 3.476 -26.388 1.00 73.31 225 LEU A N 1
ATOM 1810 C CA . LEU A 1 225 ? -0.647 4.782 -25.847 1.00 73.31 225 LEU A CA 1
ATOM 1811 C C . LEU A 1 225 ? -1.339 5.083 -24.502 1.00 73.31 225 LEU A C 1
ATOM 1813 O O . LEU A 1 225 ? -2.566 5.081 -24.412 1.00 73.31 225 LEU A O 1
ATOM 1817 N N . CYS A 1 226 ? -0.577 5.470 -23.481 1.00 77.94 226 CYS A N 1
ATOM 1818 C CA . CYS A 1 226 ? -1.056 6.060 -22.226 1.00 77.94 226 CYS A CA 1
ATOM 1819 C C . CYS A 1 226 ? -1.829 7.372 -22.467 1.00 77.94 226 CYS A C 1
ATOM 1821 O O . CYS A 1 226 ? -1.580 8.062 -23.452 1.00 77.94 226 CYS A O 1
ATOM 1823 N N . LEU A 1 227 ? -2.716 7.788 -21.553 1.00 75.81 227 LEU A N 1
ATOM 1824 C CA . LEU A 1 227 ? -3.427 9.080 -21.624 1.00 75.81 227 LEU A CA 1
ATOM 1825 C C . LEU A 1 227 ? -2.520 10.298 -21.857 1.00 75.81 227 LEU A C 1
ATOM 1827 O O . LEU A 1 227 ? -2.950 11.254 -22.482 1.00 75.81 227 LEU A O 1
ATOM 1831 N N . CYS A 1 228 ? -1.260 10.254 -21.418 1.00 78.12 228 CYS A N 1
ATOM 1832 C CA . CYS A 1 228 ? -0.295 11.329 -21.662 1.00 78.12 228 CYS A CA 1
ATOM 1833 C C . CYS A 1 228 ? 0.342 11.302 -23.069 1.00 78.12 228 CYS A C 1
ATOM 1835 O O . CYS A 1 228 ? 1.350 11.964 -23.282 1.00 78.12 228 CYS A O 1
ATOM 1837 N N . GLY A 1 229 ? -0.154 10.464 -23.982 1.00 78.50 229 GLY A N 1
ATOM 1838 C CA . GLY A 1 229 ? 0.342 10.326 -25.356 1.00 78.50 229 GLY A CA 1
ATOM 1839 C C . GLY A 1 229 ? 1.548 9.400 -25.535 1.00 78.50 229 GLY A C 1
ATOM 1840 O O . GLY A 1 229 ? 1.842 9.028 -26.659 1.00 78.50 229 GLY A O 1
ATOM 1841 N N . ALA A 1 230 ? 2.215 8.980 -24.458 1.00 84.25 230 ALA A N 1
ATOM 1842 C CA . ALA A 1 230 ? 3.389 8.110 -24.542 1.00 84.25 230 ALA A CA 1
ATOM 1843 C C . ALA A 1 230 ? 3.026 6.624 -24.635 1.00 84.25 230 ALA A C 1
ATOM 1845 O O . ALA A 1 230 ? 1.954 6.210 -24.192 1.00 84.25 230 ALA A O 1
ATOM 1846 N N . GLU A 1 231 ? 3.941 5.817 -25.161 1.00 85.81 231 GLU A N 1
ATOM 1847 C CA . GLU A 1 231 ? 3.764 4.373 -25.299 1.00 85.81 231 GLU A CA 1
ATOM 1848 C C . GLU A 1 231 ? 3.677 3.640 -23.954 1.00 85.81 231 GLU A C 1
ATOM 1850 O O . GLU A 1 231 ? 4.072 4.128 -22.890 1.00 85.81 231 GLU A O 1
ATOM 1855 N N . LEU A 1 232 ? 3.130 2.430 -24.000 1.00 83.81 232 LEU A N 1
ATOM 1856 C CA . LEU A 1 232 ? 3.079 1.512 -22.877 1.00 83.81 232 LEU A CA 1
ATOM 1857 C C . LEU A 1 232 ? 4.050 0.358 -23.108 1.00 83.81 232 LEU A C 1
ATOM 1859 O O . LEU A 1 232 ? 3.915 -0.391 -24.071 1.00 83.81 232 LEU A O 1
ATOM 1863 N N . SER A 1 233 ? 4.961 0.146 -22.164 1.00 82.69 233 SER A N 1
ATOM 1864 C CA . SER A 1 233 ? 5.908 -0.966 -22.186 1.00 82.69 233 SER A CA 1
ATOM 1865 C C . SER A 1 233 ? 5.598 -2.004 -21.108 1.00 82.69 233 SER A C 1
ATOM 1867 O O . SER A 1 233 ? 4.802 -1.790 -20.182 1.00 82.69 233 SER A O 1
ATOM 1869 N N . ASN A 1 234 ? 6.226 -3.173 -21.224 1.00 78.62 234 ASN A N 1
ATOM 1870 C CA . ASN A 1 234 ? 6.283 -4.122 -20.119 1.00 78.62 234 ASN A CA 1
ATOM 1871 C C . ASN A 1 234 ? 7.178 -3.546 -19.022 1.00 78.62 234 ASN A C 1
ATOM 1873 O O . ASN A 1 234 ? 8.260 -3.031 -19.285 1.00 78.62 234 ASN A O 1
ATOM 1877 N N . ARG A 1 235 ? 6.746 -3.657 -17.766 1.00 72.75 235 ARG A N 1
ATOM 1878 C CA . ARG A 1 235 ? 7.596 -3.261 -16.641 1.00 72.75 235 ARG A CA 1
ATOM 1879 C C . ARG A 1 235 ? 8.753 -4.259 -16.523 1.00 72.75 235 ARG A C 1
ATOM 1881 O O . ARG A 1 235 ? 8.501 -5.460 -16.482 1.00 72.75 235 ARG A O 1
ATOM 1888 N N . SER A 1 236 ? 9.980 -3.759 -16.389 1.00 64.06 236 SER A N 1
ATOM 1889 C CA . SER A 1 236 ? 11.219 -4.552 -16.292 1.00 64.06 236 SER A CA 1
ATOM 1890 C C . SER A 1 236 ? 11.141 -5.719 -15.294 1.00 64.06 236 SER A C 1
ATOM 1892 O O . SER A 1 236 ? 11.594 -6.819 -15.586 1.00 64.06 236 SER A O 1
ATOM 1894 N N . ASN A 1 237 ? 10.478 -5.521 -14.149 1.00 64.25 237 ASN A N 1
ATOM 1895 C CA . ASN A 1 237 ? 10.387 -6.528 -13.080 1.00 64.25 237 ASN A CA 1
ATOM 1896 C C . ASN A 1 237 ? 9.148 -7.447 -13.195 1.00 64.25 237 ASN A C 1
ATOM 1898 O O . ASN A 1 237 ? 8.783 -8.116 -12.227 1.00 64.25 237 ASN A O 1
ATOM 1902 N N . ASN A 1 238 ? 8.450 -7.469 -14.337 1.00 66.19 238 ASN A N 1
ATOM 1903 C CA . ASN A 1 238 ? 7.289 -8.339 -14.572 1.00 66.19 238 ASN A CA 1
ATOM 1904 C C . ASN A 1 238 ? 7.708 -9.678 -15.209 1.00 66.19 238 ASN A C 1
ATOM 1906 O O . ASN A 1 238 ? 7.252 -10.024 -16.298 1.00 66.19 238 ASN A O 1
ATOM 1910 N N . THR A 1 239 ? 8.561 -10.448 -14.531 1.00 71.75 239 THR A N 1
ATOM 1911 C CA . THR A 1 239 ? 8.915 -11.817 -14.949 1.00 71.75 239 THR A CA 1
ATOM 1912 C C . THR A 1 239 ? 8.249 -12.853 -14.043 1.00 71.75 239 THR A C 1
ATOM 1914 O O . THR A 1 239 ? 7.902 -12.560 -12.895 1.00 71.75 239 THR A O 1
ATOM 1917 N N . LYS A 1 240 ? 8.087 -14.092 -14.533 1.00 72.94 240 LYS A N 1
ATOM 1918 C CA . LYS A 1 240 ? 7.598 -15.211 -13.703 1.00 72.94 240 LYS A CA 1
ATOM 1919 C C . LYS A 1 240 ? 8.478 -15.412 -12.460 1.00 72.94 240 LYS A C 1
ATOM 1921 O O . LYS A 1 240 ? 7.945 -15.596 -11.371 1.00 72.94 240 LYS A O 1
ATOM 1926 N N . LYS A 1 241 ? 9.803 -15.282 -12.612 1.00 76.38 241 LYS A N 1
ATOM 1927 C CA . LYS A 1 241 ? 10.783 -15.393 -11.521 1.00 76.38 241 LYS A CA 1
ATOM 1928 C C . LYS A 1 241 ? 10.548 -14.346 -10.423 1.00 76.38 241 LYS A C 1
ATOM 1930 O O . LYS A 1 241 ? 10.353 -14.712 -9.268 1.00 76.38 241 LYS A O 1
ATOM 1935 N N . PHE A 1 242 ? 10.439 -13.064 -10.786 1.00 70.25 242 PHE A N 1
ATOM 1936 C CA . PHE A 1 242 ? 10.149 -11.993 -9.820 1.00 70.25 242 PHE A CA 1
ATOM 1937 C C . PHE A 1 242 ? 8.785 -12.165 -9.132 1.00 70.25 242 PHE A C 1
ATOM 1939 O O . PHE A 1 242 ? 8.626 -11.821 -7.958 1.00 70.25 242 PHE A O 1
ATOM 1946 N N . ALA A 1 243 ? 7.780 -12.696 -9.840 1.00 72.50 243 ALA A N 1
ATOM 1947 C CA . ALA A 1 243 ? 6.479 -13.002 -9.246 1.00 72.50 243 ALA A CA 1
ATOM 1948 C C . ALA A 1 243 ? 6.587 -14.087 -8.163 1.00 72.50 243 ALA A C 1
ATOM 1950 O O . ALA A 1 243 ? 6.012 -13.937 -7.084 1.00 72.50 243 ALA A O 1
ATOM 1951 N N . GLN A 1 244 ? 7.344 -15.152 -8.445 1.00 77.31 244 GLN A N 1
ATOM 1952 C CA . GLN A 1 244 ? 7.576 -16.262 -7.521 1.00 77.31 244 GLN A CA 1
ATOM 1953 C C . GLN A 1 244 ? 8.368 -15.821 -6.286 1.00 77.31 244 GLN A C 1
ATOM 1955 O O . GLN A 1 244 ? 7.983 -16.163 -5.173 1.00 77.31 244 GLN A O 1
ATOM 1960 N N . GLU A 1 245 ? 9.417 -15.013 -6.446 1.00 77.38 245 GLU A N 1
ATOM 1961 C CA . GLU A 1 245 ? 10.195 -14.473 -5.318 1.00 77.38 245 GLU A CA 1
ATOM 1962 C C . GLU A 1 245 ? 9.326 -13.623 -4.384 1.00 77.38 245 GLU A C 1
ATOM 1964 O O . GLU A 1 245 ? 9.304 -13.835 -3.170 1.00 77.38 245 GLU A O 1
ATOM 1969 N N . ARG A 1 246 ? 8.506 -12.726 -4.947 1.00 76.38 246 ARG A N 1
ATOM 1970 C CA . ARG A 1 246 ? 7.541 -11.938 -4.162 1.00 76.38 246 ARG A CA 1
ATOM 1971 C C . ARG A 1 246 ? 6.480 -12.799 -3.491 1.00 76.38 246 ARG A C 1
ATOM 1973 O O . ARG A 1 246 ? 5.894 -12.362 -2.504 1.00 76.38 246 ARG A O 1
ATOM 1980 N N . ARG A 1 247 ? 6.166 -13.970 -4.054 1.00 80.56 247 ARG A N 1
ATOM 1981 C CA . ARG A 1 247 ? 5.194 -14.904 -3.476 1.00 80.56 247 ARG A CA 1
ATOM 1982 C C . ARG A 1 247 ? 5.804 -15.605 -2.282 1.00 80.56 247 ARG A C 1
ATOM 1984 O O . ARG A 1 247 ? 5.242 -15.495 -1.206 1.00 80.56 247 ARG A O 1
ATOM 1991 N N . LYS A 1 248 ? 7.006 -16.157 -2.440 1.00 82.50 248 LYS A N 1
ATOM 1992 C CA . LYS A 1 248 ? 7.774 -16.750 -1.340 1.00 82.50 248 LYS A CA 1
ATOM 1993 C C . LYS A 1 248 ? 7.935 -15.783 -0.166 1.00 82.50 248 LYS A C 1
ATOM 1995 O O . LYS A 1 248 ? 7.675 -16.164 0.967 1.00 82.50 248 LYS A O 1
ATOM 2000 N N . HIS A 1 249 ? 8.311 -14.530 -0.431 1.00 80.94 249 HIS A N 1
ATOM 2001 C CA . HIS A 1 249 ? 8.422 -13.519 0.624 1.00 80.94 249 HIS A CA 1
ATOM 2002 C C . HIS A 1 249 ? 7.070 -13.217 1.288 1.00 80.94 249 HIS A C 1
ATOM 2004 O O . HIS A 1 249 ? 6.989 -13.154 2.509 1.00 80.94 249 HIS A O 1
ATOM 2010 N N . PHE A 1 250 ? 6.000 -13.070 0.499 1.00 83.12 250 PHE A N 1
ATOM 2011 C CA . PHE A 1 250 ? 4.660 -12.849 1.041 1.00 83.12 250 PHE A CA 1
ATOM 2012 C C . PHE A 1 250 ? 4.208 -14.008 1.938 1.00 83.12 250 PHE A C 1
ATOM 2014 O O . PHE A 1 250 ? 3.762 -13.769 3.054 1.00 83.12 250 PHE A O 1
ATOM 2021 N N . ASP A 1 251 ? 4.373 -15.245 1.478 1.00 85.69 251 ASP A N 1
ATOM 2022 C CA . ASP A 1 251 ? 3.948 -16.438 2.209 1.00 85.69 251 ASP A CA 1
ATOM 2023 C C . ASP A 1 251 ? 4.764 -16.626 3.500 1.00 85.69 251 ASP A C 1
ATOM 2025 O O . ASP A 1 251 ? 4.210 -17.006 4.528 1.00 85.69 251 ASP A O 1
ATOM 2029 N N . LYS A 1 252 ? 6.069 -16.317 3.465 1.00 86.06 252 LYS A N 1
ATOM 2030 C CA . LYS A 1 252 ? 6.974 -16.477 4.610 1.00 86.06 252 LYS A CA 1
ATOM 2031 C C . LYS A 1 252 ? 6.831 -15.370 5.658 1.00 86.06 252 LYS A C 1
ATOM 2033 O O . LYS A 1 252 ? 6.786 -15.668 6.844 1.00 86.06 252 LYS A O 1
ATOM 2038 N N . GLU A 1 253 ? 6.787 -14.110 5.232 1.00 83.00 253 GLU A N 1
ATOM 2039 C CA . GLU A 1 253 ? 6.896 -12.958 6.140 1.00 83.00 253 GLU A CA 1
ATOM 2040 C C . GLU A 1 253 ? 5.543 -12.267 6.372 1.00 83.00 253 GLU A C 1
ATOM 2042 O O . GLU A 1 253 ? 5.240 -11.814 7.475 1.00 83.00 253 GLU A O 1
ATOM 2047 N N . ILE A 1 254 ? 4.697 -12.184 5.338 1.00 85.88 254 ILE A N 1
ATOM 2048 C CA . ILE A 1 254 ? 3.482 -11.356 5.370 1.00 85.88 254 ILE A CA 1
ATOM 2049 C C . ILE A 1 254 ? 2.248 -12.154 5.785 1.00 85.88 254 ILE A C 1
ATOM 2051 O O . ILE A 1 254 ? 1.426 -11.632 6.532 1.00 85.88 254 ILE A O 1
ATOM 2055 N N . GLU A 1 255 ? 2.091 -13.406 5.355 1.00 88.19 255 GLU A N 1
ATOM 2056 C CA . GLU A 1 255 ? 0.931 -14.223 5.739 1.00 88.19 255 GLU A CA 1
ATOM 2057 C C . GLU A 1 255 ? 0.857 -14.461 7.265 1.00 88.19 255 GLU A C 1
ATOM 2059 O O . GLU A 1 255 ? -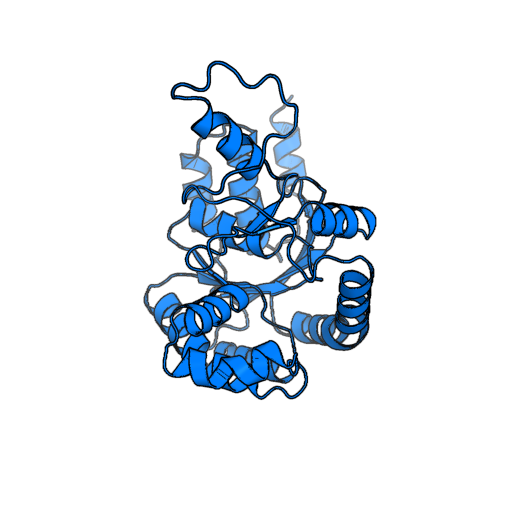0.225 -14.260 7.829 1.00 88.19 255 GLU A O 1
ATOM 2064 N N . PRO A 1 256 ? 1.964 -14.761 7.985 1.00 90.44 256 PRO A N 1
ATOM 2065 C CA . PRO A 1 256 ? 1.943 -14.832 9.449 1.00 90.44 256 PRO A CA 1
ATOM 2066 C C . PRO A 1 256 ? 1.594 -13.489 10.099 1.00 90.44 256 PRO A C 1
ATOM 2068 O O . PRO A 1 256 ? 0.798 -13.431 11.039 1.00 90.44 256 PRO A O 1
ATOM 2071 N N . LEU A 1 257 ? 2.123 -12.385 9.561 1.00 88.44 257 LEU A N 1
ATOM 2072 C CA . LEU A 1 257 ? 1.803 -11.038 10.030 1.00 88.44 257 LEU A CA 1
ATOM 2073 C C . LEU A 1 257 ? 0.322 -10.699 9.818 1.00 88.44 257 LEU A C 1
ATOM 2075 O O . LEU A 1 257 ? -0.294 -10.066 10.673 1.00 88.44 257 LEU A O 1
ATOM 2079 N N . LEU A 1 258 ? -0.276 -11.148 8.712 1.00 88.31 258 LEU A N 1
ATOM 2080 C CA . LEU A 1 258 ? -1.708 -11.010 8.466 1.00 88.31 258 LEU A CA 1
ATOM 2081 C C . LEU A 1 258 ? -2.527 -11.830 9.451 1.00 88.31 258 LEU A C 1
ATOM 2083 O O . LEU A 1 258 ? -3.535 -11.328 9.939 1.00 88.31 258 LEU A O 1
ATOM 2087 N N . ALA A 1 259 ? -2.117 -13.063 9.753 1.00 89.56 259 ALA A N 1
ATOM 2088 C CA . ALA A 1 259 ? -2.779 -13.877 10.768 1.00 89.56 259 ALA A CA 1
ATOM 2089 C C . ALA A 1 259 ? -2.769 -13.176 12.137 1.00 89.56 259 ALA A C 1
ATOM 2091 O O . ALA A 1 259 ? -3.807 -13.108 12.789 1.00 89.56 259 ALA A O 1
ATOM 2092 N N . PHE A 1 260 ? -1.644 -12.563 12.514 1.00 90.12 260 PHE A N 1
ATOM 2093 C CA . PHE A 1 260 ? -1.540 -11.749 13.724 1.00 90.12 260 PHE A CA 1
ATOM 2094 C C . PHE A 1 260 ? -2.425 -10.489 13.671 1.00 90.12 260 PHE A C 1
ATOM 2096 O O . PHE A 1 260 ? -3.188 -10.221 14.598 1.00 90.12 260 PHE A O 1
ATOM 2103 N N . ALA A 1 261 ? -2.371 -9.726 12.576 1.00 88.25 261 ALA A N 1
ATOM 2104 C CA . ALA A 1 261 ? -3.097 -8.463 12.415 1.00 88.25 261 ALA A CA 1
ATOM 2105 C C . ALA A 1 261 ? -4.628 -8.624 12.467 1.00 88.25 261 ALA A C 1
ATOM 2107 O O . ALA A 1 261 ? -5.327 -7.714 12.913 1.00 88.25 261 ALA A O 1
ATOM 2108 N N . LYS A 1 262 ? -5.157 -9.781 12.044 1.00 88.69 262 LYS A N 1
ATOM 2109 C CA . LYS A 1 262 ? -6.598 -10.101 12.084 1.00 88.69 262 LYS A CA 1
ATOM 2110 C C . LYS A 1 262 ? -7.195 -10.068 13.488 1.00 88.69 262 LYS A C 1
ATOM 2112 O O . LYS A 1 262 ? -8.387 -9.828 13.616 1.00 88.69 262 LYS A O 1
ATOM 2117 N N . ASN A 1 263 ? -6.381 -10.268 14.521 1.00 89.44 263 ASN A N 1
ATOM 2118 C CA . ASN A 1 263 ? -6.848 -10.221 15.906 1.00 89.44 263 ASN A CA 1
ATOM 2119 C C . ASN A 1 263 ? -7.080 -8.786 16.407 1.00 89.44 263 ASN A C 1
ATOM 2121 O O . ASN A 1 263 ? -7.720 -8.593 17.434 1.00 89.44 263 ASN A O 1
ATOM 2125 N N . TRP A 1 264 ? -6.574 -7.781 15.686 1.00 88.50 264 TRP A N 1
ATOM 2126 C CA . TRP A 1 264 ? -6.612 -6.376 16.101 1.00 88.50 264 TRP A CA 1
ATOM 2127 C C . TRP A 1 264 ? -7.626 -5.528 15.335 1.00 88.50 264 TRP A C 1
ATOM 2129 O O . TRP A 1 264 ? -7.987 -4.445 15.795 1.00 88.50 264 TRP A O 1
ATOM 2139 N N . TYR A 1 265 ? -8.068 -5.990 14.164 1.00 88.56 265 TYR A N 1
ATOM 2140 C CA . TYR A 1 265 ? -8.930 -5.242 13.251 1.00 88.56 265 TYR A CA 1
ATOM 2141 C C . TYR A 1 265 ? -10.099 -6.101 12.785 1.00 88.56 265 TYR A C 1
ATOM 2143 O O . TYR A 1 265 ? -9.996 -7.325 12.713 1.00 88.56 265 TYR A O 1
ATOM 2151 N N . LYS A 1 266 ? -11.192 -5.463 12.351 1.00 88.94 266 LYS A N 1
ATOM 2152 C CA . LYS A 1 266 ? -12.209 -6.180 11.570 1.00 88.94 266 LYS A CA 1
ATOM 2153 C C . LYS A 1 266 ? -11.548 -6.728 10.311 1.00 88.94 266 LYS A C 1
ATOM 2155 O O . LYS A 1 266 ? -10.707 -6.052 9.723 1.00 88.94 266 LYS A O 1
ATOM 2160 N N . TYR A 1 267 ? -11.929 -7.922 9.877 1.00 85.69 267 TYR A N 1
ATOM 2161 C CA . TYR A 1 267 ? -11.243 -8.608 8.787 1.00 85.69 267 TYR A CA 1
ATOM 2162 C C . TYR A 1 267 ? -12.204 -9.083 7.695 1.00 85.69 267 TYR A C 1
ATOM 2164 O O . TYR A 1 267 ? -13.277 -9.608 7.978 1.00 85.69 267 TYR A O 1
ATOM 2172 N N . ALA A 1 268 ? -11.782 -8.922 6.441 1.00 83.94 268 ALA A N 1
ATOM 2173 C CA . ALA A 1 268 ? -12.461 -9.421 5.255 1.00 83.94 268 ALA A CA 1
ATOM 2174 C C . ALA A 1 268 ? -11.473 -10.148 4.338 1.00 83.94 268 ALA A C 1
ATOM 2176 O O . ALA A 1 268 ? -10.376 -9.645 4.082 1.00 83.94 268 ALA A O 1
ATOM 2177 N N . LYS A 1 269 ? -11.885 -11.281 3.765 1.00 80.56 269 LYS A N 1
ATOM 2178 C CA . LYS A 1 269 ? -11.145 -11.968 2.702 1.00 80.56 269 LYS A CA 1
ATOM 2179 C C . LYS A 1 269 ? -11.936 -11.892 1.400 1.00 80.56 269 LYS A C 1
ATOM 2181 O O . LYS A 1 269 ? -13.118 -12.218 1.359 1.00 80.56 269 LYS A O 1
ATOM 2186 N N . ILE A 1 270 ? -11.293 -11.437 0.328 1.00 80.69 270 ILE A N 1
ATOM 2187 C CA . ILE A 1 270 ? -11.946 -11.236 -0.970 1.00 80.69 270 ILE A CA 1
ATOM 2188 C C . ILE A 1 270 ? -11.173 -11.982 -2.050 1.00 80.69 270 ILE A C 1
ATOM 2190 O O . ILE A 1 270 ? -9.990 -11.715 -2.280 1.00 80.69 270 ILE A O 1
ATOM 2194 N N . ASN A 1 271 ? -11.849 -12.893 -2.749 1.00 75.31 271 ASN A N 1
ATOM 2195 C CA . ASN A 1 271 ? -11.295 -13.560 -3.916 1.00 75.31 271 ASN A CA 1
ATOM 2196 C C . ASN A 1 271 ? -11.505 -12.700 -5.162 1.00 75.31 271 ASN A C 1
ATOM 2198 O O . ASN A 1 271 ? -12.633 -12.440 -5.588 1.00 75.31 271 ASN A O 1
ATOM 2202 N N . THR A 1 272 ? -10.394 -12.265 -5.746 1.00 73.12 272 THR A N 1
ATOM 2203 C CA . THR A 1 272 ? -10.391 -11.482 -6.974 1.00 73.12 272 THR A CA 1
ATOM 2204 C C . THR A 1 272 ? -10.240 -12.401 -8.181 1.00 73.12 272 THR A C 1
ATOM 2206 O O . THR A 1 272 ? -9.221 -13.072 -8.368 1.00 73.12 272 THR A O 1
ATOM 2209 N N . LYS A 1 273 ? -11.257 -12.409 -9.041 1.00 69.12 273 LYS A N 1
ATOM 2210 C CA . LYS A 1 273 ? -11.195 -13.072 -10.347 1.00 69.12 273 LYS A CA 1
ATOM 2211 C C . LYS A 1 273 ? -10.478 -12.184 -11.367 1.00 69.12 273 LYS A C 1
ATOM 2213 O O . LYS A 1 273 ? -10.113 -11.049 -11.071 1.00 69.12 273 LYS A O 1
ATOM 2218 N N . ILE A 1 274 ? -10.253 -12.703 -12.578 1.00 51.72 274 ILE A N 1
ATOM 2219 C CA . ILE A 1 274 ? -9.557 -11.986 -13.667 1.00 51.72 274 ILE A CA 1
ATOM 2220 C C . ILE A 1 274 ? -10.137 -10.582 -13.855 1.00 51.72 274 ILE A C 1
ATOM 2222 O O . ILE A 1 274 ? -9.379 -9.613 -13.863 1.00 51.72 274 ILE A O 1
ATOM 2226 N N . ASN A 1 275 ? -11.466 -10.482 -13.887 1.00 51.38 275 ASN A N 1
ATOM 2227 C CA . ASN A 1 275 ? -12.164 -9.217 -13.796 1.00 51.38 275 ASN A CA 1
ATOM 2228 C C . ASN A 1 275 ? -12.333 -8.831 -12.316 1.00 51.38 275 ASN A C 1
ATOM 2230 O O . ASN A 1 275 ? -13.001 -9.547 -11.563 1.00 51.38 275 ASN A O 1
ATOM 2234 N N . ILE A 1 276 ? -11.738 -7.711 -11.893 1.00 46.81 276 ILE A N 1
ATOM 2235 C CA . ILE A 1 276 ? -11.877 -7.222 -10.513 1.00 46.81 276 ILE A CA 1
ATOM 2236 C C . ILE A 1 276 ? -13.328 -6.831 -10.182 1.00 46.81 276 ILE A C 1
ATOM 2238 O O . ILE A 1 276 ? -13.688 -6.794 -9.013 1.00 46.81 276 ILE A O 1
ATOM 2242 N N . TYR A 1 277 ? -14.166 -6.646 -11.208 1.00 45.09 277 TYR A N 1
ATOM 2243 C CA . TYR A 1 277 ? -15.620 -6.472 -11.133 1.00 45.09 277 TYR A CA 1
ATOM 2244 C C . TYR A 1 277 ? -16.373 -7.811 -10.923 1.00 45.09 277 TYR A C 1
ATOM 2246 O O . TYR A 1 277 ? -17.592 -7.910 -11.017 1.00 45.09 277 TYR A O 1
ATOM 2254 N N . SER A 1 278 ? -15.674 -8.905 -10.640 1.00 40.25 278 SER A N 1
ATOM 2255 C CA . SER A 1 278 ? -16.303 -10.164 -10.229 1.00 40.25 278 SER A CA 1
ATOM 2256 C C . SER A 1 278 ? -15.649 -10.640 -8.937 1.00 40.25 278 SER A C 1
ATOM 2258 O O . SER A 1 278 ? -14.699 -11.423 -8.936 1.00 40.25 278 SER A O 1
ATOM 2260 N N . LEU A 1 279 ? -16.123 -10.085 -7.822 1.00 44.19 279 LEU A N 1
ATOM 2261 C CA . LEU A 1 279 ? -15.644 -10.410 -6.483 1.00 44.19 279 LEU A CA 1
ATOM 2262 C C . LEU A 1 279 ? -16.520 -11.509 -5.882 1.00 44.19 279 LEU A C 1
ATOM 2264 O O . LEU A 1 279 ? -17.737 -11.362 -5.808 1.00 44.19 279 LEU A O 1
ATOM 2268 N N . ASN A 1 280 ? -15.888 -12.591 -5.426 1.00 38.56 280 ASN A N 1
ATOM 2269 C CA . ASN A 1 280 ? -16.532 -13.570 -4.554 1.00 38.56 280 ASN A CA 1
ATOM 2270 C C . ASN A 1 280 ? -15.940 -13.398 -3.146 1.00 38.56 280 ASN A C 1
ATOM 2272 O O . ASN A 1 280 ? -14.719 -13.447 -2.979 1.00 38.56 280 ASN A O 1
ATOM 2276 N N . ILE A 1 281 ? -16.792 -13.185 -2.146 1.00 43.34 281 ILE A N 1
ATOM 2277 C CA . ILE A 1 281 ? -16.388 -13.143 -0.732 1.00 43.34 281 ILE A CA 1
ATOM 2278 C C . ILE A 1 281 ? -16.327 -14.581 -0.213 1.00 43.34 281 ILE A C 1
ATOM 2280 O O . ILE A 1 281 ? -17.169 -15.395 -0.595 1.00 43.34 281 ILE A O 1
ATOM 2284 N N . ILE A 1 282 ? -15.308 -14.881 0.597 1.00 42.28 282 ILE A N 1
ATOM 2285 C CA . ILE A 1 282 ? -15.074 -16.192 1.220 1.00 42.28 282 ILE A CA 1
ATOM 2286 C C . ILE A 1 282 ? -15.031 -16.004 2.728 1.00 42.28 282 ILE A C 1
ATOM 2288 O O . ILE A 1 282 ? -14.307 -15.077 3.160 1.00 42.28 282 ILE A O 1
#

Radius of gyration: 20.38 Å; chains: 1; bounding box: 61×34×62 Å

Sequence (282 aa):
MRLIIVKKTFIAINKQNTSIFFLIALYSCQIFGFNYLIATHTLKKIPSPKIIVLAGHSVTGKGTFGKFLPEVSNLYIHVDLGEMVRREIREKTKIGKEIQPIYESGQYLDGTLDKIVWDKLICKKLEDTLGQNKTPIIDGFLRSKLCFDLLHKFITDQKINNNSLLIQLIANEQVCTKRILTRRVCTNTKCSKIYNTLLPEYELLQNSKNSKNLTDVHDKTINKLCLCGAELSNRSNNTKKFAQERRKHFDKEIEPLLAFAKNWYKYAKINTKINIYSLNII

Foldseek 3Di:
DVVVVVVVVVVPDDPQPLQVVLVVLLLVCVVPVPDPVVNVVVSVPGQHFQEEEEAEFPQLCLVVVLVVDVVVDVQEDEAELVVQQLLCLLVVHPLNVVCVVVVVVVVVPVCPSVVSSLVPPNLVVSVVSVVVNHYYYYPPQQLAPSSVVSVLVSCVVVVRLARYEYEYRDEDPVLSLQQLVQKWFFPPSNGRDIDGCLEVVQVVQVVVVVPDDDDDDPDPPPQRADPVRGGIDRDPQSDPVSSVVSVVSCVPGRVVVVVVSVVRHHYWYWYADNYNSDIDTD

Secondary structure (DSSP, 8-state):
--HHHHHHHHHTS-TT-HHHHHHHHHHHHHHHT--HHHHHHHHTTS---SEEEEE-STTSSHHHHHHHHHHH-TTEEEEEHHHHHHHHHHTT-HHHHHHHHHHHTT-TTSSHHHHHHIIIIIHHHHHHHHHTT-EEEEES--SSHHHHHHHHHHHHHTT-GGGEEEEEEE--HHHHHHHHHTEEEES-TTT--EEETTSHHHHHHHHHHSSS-------S----B-TTS-BEEE-TT-SHHHHHHHHHHIIIIIHHHHHHHTTTSEEEEEEE-SSTT-EEE-

pLDDT: mean 71.45, std 20.62, range [25.03, 95.0]